Protein AF-A0A7W5BF12-F1 (afdb_monomer)

Sequence (207 aa):
MYAVAVTPDSGSTALSESFLDWWFTPWLLAGIDTPAPAEADSAALAVRLAYRPWCETAGVRAALPAAFDGAWQQLAVGDSTLLRRAALLYGGLLAAREGKHEALVALPLAVRRWCLATAAIQPLTAQRPLTGACETDALNELALLLEQGFPGMWGRLRLLLPAGMAPHADAAPADVAPAGAAAARRRLRCWNLCLQGARQLSFQGDR

Secondary structure (DSSP, 8-state):
-------------PPPHHHHHHHH-HHHHTT-S-SS-S-HHHHHHHHHHHHHHHHHHHT---SPPSS--GGGGGG----HHHHHHHHHHHHHHHHHHTT-HHHHHTS-HHHHHHHHHHHTT-----SS---S-HHHHHHHHHHHHHHHHSTTHHHHHGGGSPTTTS--GGGS-TTSPPPPHHHHHHHHHHHHHHHHHHHHSPPTT--

Radius of gyration: 18.74 Å; Cα contacts (8 Å, |Δi|>4): 221; chains: 1; bounding box: 46×42×58 Å

Organism: NCBI:txid1715466

Nearest PDB structures (foldseek):
  3ag0-assembly1_A  TM=1.710E-01  e=9.600E+00  Homo sapiens

pLDDT: mean 83.93, std 16.06, range [32.53, 97.75]

Foldseek 3Di:
DDDDPPDPPPQDQDADPVLVCLLLPLVVLLVHPAPADDDDVCGVVRSVVVRVVVCVVLVFDSDWDPDATNLLSLVSDSALLLLLQLQLLQLLLQCLLVVVVVLLVPADPQSSVNSNVVNVVAPDYQLDDDPSPSSLSSLLSVLLLCCLGTNRSLSSSCSNPPPPSHDDSVPPPPPRDRDDPVNSVSVSVSSSVSSVCSVVDDGPPPD

Mean predicted aligned error: 7.83 Å

Structure (mmCIF, N/CA/C/O backbone):
data_AF-A0A7W5BF12-F1
#
_entry.id   AF-A0A7W5BF12-F1
#
loop_
_atom_site.group_PDB
_atom_site.id
_atom_site.type_symbol
_atom_site.label_atom_id
_atom_site.label_alt_id
_atom_site.label_comp_id
_atom_site.label_asym_id
_atom_site.label_entity_id
_atom_site.label_seq_id
_atom_site.pdbx_PDB_ins_code
_atom_site.Cartn_x
_atom_site.Cartn_y
_atom_site.Cartn_z
_atom_site.occupancy
_atom_site.B_iso_or_equiv
_atom_site.auth_seq_id
_atom_site.auth_comp_id
_atom_site.auth_asym_id
_atom_site.auth_atom_id
_atom_site.pdbx_PDB_model_num
ATOM 1 N N . MET A 1 1 ? 27.536 13.581 32.732 1.00 37.47 1 MET A N 1
ATOM 2 C CA . MET A 1 1 ? 26.476 13.975 31.779 1.00 37.47 1 MET A CA 1
ATOM 3 C C . MET A 1 1 ? 27.095 14.006 30.394 1.00 37.47 1 MET A C 1
ATOM 5 O O . MET A 1 1 ? 27.806 14.952 30.096 1.00 37.47 1 MET A O 1
ATOM 9 N N . TYR A 1 2 ? 26.912 12.955 29.594 1.00 32.56 2 TYR A N 1
ATOM 10 C CA . TYR A 1 2 ? 27.351 12.953 28.197 1.00 32.56 2 TYR A CA 1
ATOM 11 C C . TYR A 1 2 ? 26.157 13.321 27.320 1.00 32.56 2 TYR A C 1
ATOM 13 O O . TYR A 1 2 ? 25.123 12.656 27.367 1.00 32.56 2 TYR A O 1
ATOM 21 N N . ALA A 1 3 ? 26.290 14.421 26.582 1.00 32.53 3 ALA A N 1
ATOM 22 C CA . ALA A 1 3 ? 25.315 14.853 25.598 1.00 32.53 3 ALA A CA 1
ATOM 23 C C . ALA A 1 3 ? 25.302 13.842 24.444 1.00 32.53 3 ALA A C 1
ATOM 25 O O . ALA A 1 3 ? 26.298 13.674 23.742 1.00 32.53 3 ALA A O 1
ATOM 26 N N . VAL A 1 4 ? 24.176 13.152 24.273 1.00 34.28 4 VAL A N 1
ATOM 27 C CA . VAL A 1 4 ? 23.906 12.343 23.084 1.00 34.28 4 VAL A CA 1
ATOM 28 C C . VAL A 1 4 ? 23.662 13.320 21.941 1.00 34.28 4 VAL A C 1
ATOM 30 O O . VAL A 1 4 ? 22.640 14.005 21.907 1.00 34.28 4 VAL A O 1
ATOM 33 N N . ALA A 1 5 ? 24.631 13.423 21.034 1.00 34.09 5 ALA A N 1
ATOM 34 C CA . ALA A 1 5 ? 24.461 14.139 19.783 1.00 34.09 5 ALA A CA 1
ATOM 35 C C . ALA A 1 5 ? 23.382 13.419 18.966 1.00 34.09 5 ALA A C 1
ATOM 37 O O . ALA A 1 5 ? 23.590 12.309 18.479 1.00 34.09 5 ALA A O 1
ATOM 38 N N . VAL A 1 6 ? 22.211 14.043 18.853 1.00 39.41 6 VAL A N 1
ATOM 39 C CA . VAL A 1 6 ? 21.188 13.646 17.887 1.00 39.41 6 VAL A CA 1
ATOM 40 C C . VAL A 1 6 ? 21.722 14.052 16.520 1.00 39.41 6 VAL A C 1
ATOM 42 O O . VAL A 1 6 ? 21.672 15.223 16.146 1.00 39.41 6 VAL A O 1
ATOM 45 N N . THR A 1 7 ? 22.302 13.101 15.794 1.00 36.16 7 THR A N 1
ATOM 46 C CA . THR A 1 7 ? 22.600 13.289 14.378 1.00 36.16 7 THR A CA 1
ATOM 47 C C . THR A 1 7 ? 21.279 13.469 13.627 1.00 36.16 7 THR A C 1
ATOM 49 O O . THR A 1 7 ? 20.354 12.676 13.825 1.00 36.16 7 THR A O 1
ATOM 52 N N . PRO A 1 8 ? 21.142 14.506 12.783 1.00 39.69 8 PRO A N 1
ATOM 53 C CA . PRO A 1 8 ? 20.010 14.591 11.878 1.00 39.69 8 PRO A CA 1
ATOM 54 C C . PRO A 1 8 ? 20.056 13.384 10.938 1.00 39.69 8 PRO A C 1
ATOM 56 O O . PRO A 1 8 ? 21.104 13.048 10.390 1.00 39.69 8 PRO A O 1
ATOM 59 N N . ASP A 1 9 ? 18.912 12.721 10.805 1.00 40.75 9 ASP A N 1
ATOM 60 C CA . ASP A 1 9 ? 18.683 11.588 9.916 1.00 40.75 9 ASP A CA 1
ATOM 61 C C . ASP A 1 9 ? 18.889 12.074 8.472 1.00 40.75 9 ASP A C 1
ATOM 63 O O . ASP A 1 9 ? 18.001 12.676 7.862 1.00 40.75 9 ASP A O 1
ATOM 67 N N . SER A 1 10 ? 20.115 11.929 7.962 1.00 44.75 10 SER A N 1
ATOM 68 C CA . SER A 1 10 ? 20.463 12.201 6.571 1.00 44.75 10 SER A CA 1
ATOM 69 C C . SER A 1 10 ? 19.646 11.252 5.708 1.00 44.75 10 SER A C 1
ATOM 71 O O . SER A 1 10 ? 20.009 10.089 5.543 1.00 44.75 10 SER A O 1
ATOM 73 N N . GLY A 1 11 ? 18.512 11.733 5.196 1.00 48.22 11 GLY A N 1
ATOM 74 C CA . GLY A 1 11 ? 17.663 10.977 4.288 1.00 48.22 11 GLY A CA 1
ATOM 75 C C . GLY A 1 11 ? 18.496 10.503 3.104 1.00 48.22 11 GLY A C 1
ATOM 76 O O . GLY A 1 11 ? 18.868 11.302 2.249 1.00 48.22 11 GLY A O 1
ATOM 77 N N . SER A 1 12 ? 18.828 9.213 3.084 1.00 55.06 12 SER A N 1
ATOM 78 C CA . SER A 1 12 ? 19.520 8.612 1.955 1.00 55.06 12 SER A CA 1
ATOM 79 C C . SER A 1 12 ? 18.637 8.765 0.721 1.00 55.06 12 SER A C 1
ATOM 81 O O . SER A 1 12 ? 17.523 8.243 0.665 1.00 55.06 12 SER A O 1
ATOM 83 N N . THR A 1 13 ? 19.130 9.506 -0.264 1.00 67.25 13 THR A N 1
ATOM 84 C CA . THR A 1 13 ? 18.534 9.608 -1.600 1.00 67.25 13 THR A CA 1
ATOM 85 C C . THR A 1 13 ? 18.946 8.438 -2.494 1.00 67.25 13 THR A C 1
ATOM 87 O O . THR A 1 13 ? 18.494 8.351 -3.631 1.00 67.25 13 THR A O 1
ATOM 90 N N . ALA A 1 14 ? 19.796 7.528 -2.009 1.00 85.75 14 ALA A N 1
ATOM 91 C CA . ALA A 1 14 ? 20.235 6.371 -2.773 1.00 85.75 14 ALA A CA 1
ATOM 92 C C . ALA A 1 14 ? 19.193 5.242 -2.709 1.00 85.75 14 ALA A C 1
ATOM 94 O O . ALA A 1 14 ? 18.752 4.830 -1.630 1.00 85.75 14 ALA A O 1
ATOM 95 N N . LEU A 1 15 ? 18.820 4.729 -3.881 1.00 90.88 15 LEU A N 1
ATOM 96 C CA . LEU A 1 15 ? 18.014 3.518 -4.022 1.00 90.88 15 LEU A CA 1
ATOM 97 C C . LEU A 1 15 ? 18.921 2.294 -3.911 1.00 90.88 15 LEU A C 1
ATOM 99 O O . LEU A 1 15 ? 20.029 2.295 -4.444 1.00 90.88 15 LEU A O 1
ATOM 103 N N . SER A 1 16 ? 18.447 1.254 -3.230 1.00 93.88 16 SER A N 1
ATOM 104 C CA . SER A 1 16 ? 19.131 -0.041 -3.212 1.00 93.88 16 SER A CA 1
ATOM 105 C C . SER A 1 16 ? 19.053 -0.741 -4.570 1.00 93.88 16 SER A C 1
ATOM 107 O O . SER A 1 16 ? 18.114 -0.528 -5.339 1.00 93.88 16 SER A O 1
ATOM 109 N N . GLU A 1 17 ? 20.016 -1.622 -4.845 1.00 93.25 17 GLU A N 1
ATOM 110 C CA . GLU A 1 17 ? 20.017 -2.458 -6.053 1.00 93.25 17 GLU A CA 1
ATOM 111 C C . GLU A 1 17 ? 18.751 -3.317 -6.145 1.00 93.25 17 GLU A C 1
ATOM 113 O O . GLU A 1 17 ? 18.091 -3.324 -7.178 1.00 93.25 17 GLU A O 1
ATOM 118 N N . SER A 1 18 ? 18.319 -3.923 -5.033 1.00 93.38 18 SER A N 1
ATOM 119 C CA . SER A 1 18 ? 17.091 -4.725 -4.991 1.00 93.38 18 SER A CA 1
ATOM 120 C C . SER A 1 18 ? 15.830 -3.919 -5.317 1.00 93.38 18 SER A C 1
ATOM 122 O O . SER A 1 18 ? 14.902 -4.445 -5.932 1.00 93.38 18 SER A O 1
ATOM 124 N N . PHE A 1 19 ? 15.781 -2.635 -4.944 1.00 94.81 19 PHE A N 1
ATOM 125 C CA . PHE A 1 19 ? 14.692 -1.754 -5.358 1.00 94.81 19 PHE A CA 1
ATOM 126 C C . PHE A 1 19 ? 14.747 -1.439 -6.855 1.00 94.81 19 PHE A C 1
ATOM 128 O O . PHE A 1 19 ? 13.702 -1.385 -7.501 1.00 94.81 19 PHE A O 1
ATOM 135 N N . LEU A 1 20 ? 15.939 -1.209 -7.411 1.00 93.12 20 LEU A N 1
ATOM 136 C CA . LEU A 1 20 ? 16.096 -0.957 -8.844 1.00 93.12 20 LEU A CA 1
ATOM 137 C C . LEU A 1 20 ? 15.683 -2.181 -9.661 1.00 93.12 20 LEU A C 1
ATOM 139 O O . LEU A 1 20 ? 14.938 -2.023 -10.627 1.00 93.12 20 LEU A O 1
ATOM 143 N N . ASP A 1 21 ? 16.073 -3.380 -9.232 1.00 91.56 21 ASP A N 1
ATOM 144 C CA . ASP A 1 21 ? 15.619 -4.629 -9.841 1.00 91.56 21 ASP A CA 1
ATOM 145 C C . ASP A 1 21 ? 14.092 -4.712 -9.793 1.00 91.56 21 ASP A C 1
ATOM 147 O O . ASP A 1 21 ? 13.449 -4.787 -10.837 1.00 91.56 21 ASP A O 1
ATOM 151 N N . TRP A 1 22 ? 13.490 -4.541 -8.610 1.00 93.69 22 TRP A N 1
ATOM 152 C CA . TRP A 1 22 ? 12.032 -4.503 -8.452 1.00 93.69 22 TRP A CA 1
ATOM 153 C C . TRP A 1 22 ? 11.352 -3.472 -9.372 1.00 93.69 22 TRP A C 1
ATOM 155 O O . TRP A 1 22 ? 10.300 -3.742 -9.956 1.00 93.69 22 TRP A O 1
ATOM 165 N N . TRP A 1 23 ? 11.948 -2.286 -9.535 1.00 94.06 23 TRP A N 1
ATOM 166 C CA . TRP A 1 23 ? 11.406 -1.222 -10.378 1.00 94.06 23 TRP A CA 1
ATOM 167 C C . TRP A 1 23 ? 11.466 -1.564 -11.870 1.00 94.06 23 TRP A C 1
ATOM 169 O O . TRP A 1 23 ? 10.518 -1.264 -12.608 1.00 94.06 23 TRP A O 1
ATOM 179 N N . PHE A 1 24 ? 12.575 -2.156 -12.314 1.00 91.25 24 PHE A N 1
ATOM 180 C CA . PHE A 1 24 ? 12.855 -2.442 -13.720 1.00 91.25 24 PHE A CA 1
ATOM 181 C C . PHE A 1 24 ? 12.452 -3.853 -14.163 1.00 91.25 24 PHE A C 1
ATOM 183 O O . PHE A 1 24 ? 12.518 -4.124 -15.359 1.00 91.25 24 PHE A O 1
ATOM 190 N N . THR A 1 25 ? 11.939 -4.703 -13.266 1.00 89.12 25 THR A N 1
ATOM 191 C CA . THR A 1 25 ? 11.339 -6.010 -13.602 1.00 89.12 25 THR A CA 1
ATOM 192 C C . THR A 1 25 ? 9.851 -6.127 -13.219 1.00 89.12 25 THR A C 1
ATOM 194 O O . THR A 1 25 ? 9.449 -7.097 -12.568 1.00 89.12 25 THR A O 1
ATOM 197 N N . PRO A 1 26 ? 8.979 -5.174 -13.607 1.00 89.06 26 PRO A N 1
ATOM 198 C CA . PRO A 1 26 ? 7.576 -5.171 -13.185 1.00 89.06 26 PRO A CA 1
ATOM 199 C C . PRO A 1 26 ? 6.749 -6.340 -13.748 1.00 89.06 26 PRO A C 1
ATOM 201 O O . PRO A 1 26 ? 5.719 -6.682 -13.175 1.00 89.06 26 PRO A O 1
ATOM 204 N N . TRP A 1 27 ? 7.191 -6.993 -14.827 1.00 87.31 27 TRP A N 1
ATOM 205 C CA . TRP A 1 27 ? 6.550 -8.204 -15.361 1.00 87.31 27 TRP A CA 1
ATOM 206 C C . TRP A 1 27 ? 6.582 -9.379 -14.380 1.00 87.31 27 TRP A C 1
ATOM 208 O O . TRP A 1 27 ? 5.607 -10.122 -14.324 1.00 87.31 27 TRP A O 1
ATOM 218 N N . LEU A 1 28 ? 7.622 -9.498 -13.545 1.00 87.12 28 LEU A N 1
ATOM 219 C CA . LEU A 1 28 ? 7.674 -10.532 -12.506 1.00 87.12 28 LEU A CA 1
ATOM 220 C C . LEU A 1 28 ? 6.549 -10.340 -11.482 1.00 87.12 28 LEU A C 1
ATOM 222 O O . LEU A 1 28 ? 5.945 -11.308 -11.032 1.00 87.12 28 LEU A O 1
ATOM 226 N N . LEU A 1 29 ? 6.205 -9.085 -11.170 1.00 86.25 29 LEU A N 1
ATOM 227 C CA . LEU A 1 29 ? 5.074 -8.756 -10.293 1.00 86.25 29 LEU A CA 1
ATOM 228 C C . LEU A 1 29 ? 3.728 -9.091 -10.942 1.00 86.25 29 LEU A C 1
ATOM 230 O O . LEU A 1 29 ? 2.776 -9.414 -10.242 1.00 86.25 29 LEU A O 1
ATOM 234 N N . ALA A 1 30 ? 3.654 -9.027 -12.271 1.00 82.81 30 ALA A N 1
ATOM 235 C CA . ALA A 1 30 ? 2.488 -9.448 -13.041 1.00 82.81 30 ALA A CA 1
ATOM 236 C C . ALA A 1 30 ? 2.422 -10.976 -13.251 1.00 82.81 30 ALA A C 1
ATOM 238 O O . ALA A 1 30 ? 1.520 -11.446 -13.942 1.00 82.81 30 ALA A O 1
ATOM 239 N N . GLY A 1 31 ? 3.369 -11.749 -12.699 1.00 82.88 31 GLY A N 1
ATOM 240 C CA . GLY A 1 31 ? 3.449 -13.200 -12.889 1.00 82.88 31 GLY A CA 1
ATOM 241 C C . GLY A 1 31 ? 3.873 -13.618 -14.300 1.00 82.88 31 GLY A C 1
ATOM 242 O O . GLY A 1 31 ? 3.521 -14.707 -14.745 1.00 82.88 31 GLY A O 1
ATOM 243 N N . ILE A 1 32 ? 4.584 -12.748 -15.023 1.00 79.31 32 ILE A N 1
ATOM 244 C CA . ILE A 1 32 ? 5.099 -13.005 -16.372 1.00 79.31 32 ILE A CA 1
ATOM 245 C C . ILE A 1 32 ? 6.608 -13.239 -16.268 1.00 79.31 32 ILE A C 1
ATOM 247 O O . ILE A 1 32 ? 7.345 -12.331 -15.879 1.00 79.31 32 ILE A O 1
ATOM 251 N N . ASP A 1 33 ? 7.067 -14.431 -16.654 1.00 68.88 33 ASP A N 1
ATOM 252 C CA . ASP A 1 33 ? 8.458 -14.865 -16.459 1.00 68.88 33 ASP A CA 1
ATOM 253 C C . ASP A 1 33 ? 9.479 -13.951 -17.153 1.00 68.88 33 ASP A C 1
ATOM 255 O O . ASP A 1 33 ? 10.466 -13.538 -16.542 1.00 68.88 33 ASP A O 1
ATOM 259 N N . THR A 1 34 ? 9.272 -13.581 -18.421 1.00 66.38 34 THR A N 1
ATOM 260 C CA . THR A 1 34 ? 10.063 -12.533 -19.097 1.00 66.38 34 THR A CA 1
ATOM 261 C C . THR A 1 34 ? 9.425 -12.146 -20.434 1.00 66.38 34 THR A C 1
ATOM 263 O O . THR A 1 34 ? 8.996 -13.028 -21.173 1.00 66.38 34 THR A O 1
ATOM 266 N N . PRO A 1 35 ? 9.396 -10.856 -20.817 1.00 64.56 35 PRO A N 1
ATOM 267 C CA . PRO A 1 35 ? 8.911 -10.453 -22.140 1.00 64.56 35 PRO A CA 1
ATOM 268 C C . PRO A 1 35 ? 9.937 -10.622 -23.289 1.00 64.56 35 PRO A C 1
ATOM 270 O O . PRO A 1 35 ? 9.641 -10.204 -24.405 1.00 64.56 35 PRO A O 1
ATOM 273 N N . ALA A 1 36 ? 11.136 -11.184 -23.056 1.00 61.22 36 ALA A N 1
ATOM 274 C CA . ALA A 1 36 ? 12.259 -11.189 -24.013 1.00 61.22 36 ALA A CA 1
ATOM 275 C C . ALA A 1 36 ? 12.642 -12.603 -24.535 1.00 61.22 36 ALA A C 1
ATOM 277 O O . ALA A 1 36 ? 12.413 -13.584 -23.829 1.00 61.22 36 ALA A O 1
ATOM 278 N N . PRO A 1 37 ? 13.225 -12.726 -25.752 1.00 55.09 37 PRO A N 1
ATOM 279 C CA . PRO A 1 37 ? 13.554 -14.011 -26.384 1.00 55.09 37 PRO A CA 1
ATOM 280 C C . PRO A 1 37 ? 14.772 -14.720 -25.758 1.00 55.09 37 PRO A C 1
ATOM 282 O O . PRO A 1 37 ? 15.603 -14.106 -25.095 1.00 55.09 37 PRO A O 1
ATOM 285 N N . ALA A 1 38 ? 14.875 -16.030 -26.010 1.00 55.00 38 ALA A N 1
ATOM 286 C CA . ALA A 1 38 ? 15.678 -17.023 -25.283 1.00 55.00 38 ALA A CA 1
ATOM 287 C C . ALA A 1 38 ? 17.227 -16.956 -25.399 1.00 55.00 38 ALA A C 1
ATOM 289 O O . ALA A 1 38 ? 17.894 -17.855 -24.889 1.00 55.00 38 ALA A O 1
ATOM 290 N N . GLU A 1 39 ? 17.835 -15.944 -26.030 1.00 54.69 39 GLU A N 1
ATOM 291 C CA . GLU A 1 39 ? 19.298 -15.900 -26.247 1.00 54.69 39 GLU A CA 1
ATOM 292 C C . GLU A 1 39 ? 20.027 -14.933 -25.295 1.00 54.69 39 GLU A C 1
ATOM 294 O O . GLU A 1 39 ? 19.836 -13.719 -25.358 1.00 54.69 39 GLU A O 1
ATOM 299 N N . ALA A 1 40 ? 20.911 -15.471 -24.446 1.00 54.19 40 ALA A N 1
ATOM 300 C CA . ALA A 1 40 ? 21.484 -14.821 -23.258 1.00 54.19 40 ALA A CA 1
ATOM 301 C C . ALA A 1 40 ? 22.225 -13.483 -23.491 1.00 54.19 40 ALA A C 1
ATOM 303 O O . ALA A 1 40 ? 22.038 -12.554 -22.704 1.00 54.19 40 ALA A O 1
ATOM 304 N N . ASP A 1 41 ? 22.999 -13.334 -24.571 1.00 55.19 41 ASP A N 1
ATOM 305 C CA . ASP A 1 41 ? 23.740 -12.085 -24.850 1.00 55.19 41 ASP A CA 1
ATOM 306 C C . ASP A 1 41 ? 22.845 -10.987 -25.453 1.00 55.19 41 ASP A C 1
ATOM 308 O O . ASP A 1 41 ? 23.085 -9.791 -25.278 1.00 55.19 41 ASP A O 1
ATOM 312 N N . SER A 1 42 ? 21.755 -11.389 -26.111 1.00 60.62 42 SER A N 1
ATOM 313 C CA . SER A 1 42 ? 20.719 -10.486 -26.623 1.00 60.62 42 SER A CA 1
ATOM 314 C C . SER A 1 42 ? 19.643 -10.175 -25.574 1.00 60.62 42 SER A C 1
ATOM 316 O O . SER A 1 42 ? 18.978 -9.142 -25.658 1.00 60.62 42 SER A O 1
ATOM 318 N N . ALA A 1 43 ? 19.508 -11.023 -24.548 1.00 66.44 43 ALA A N 1
ATOM 319 C CA . ALA A 1 43 ? 18.430 -10.982 -23.569 1.00 66.44 43 ALA A CA 1
ATOM 320 C C . ALA A 1 43 ? 18.442 -9.701 -22.727 1.00 66.44 43 ALA A C 1
ATOM 322 O O . ALA A 1 43 ? 17.402 -9.069 -22.572 1.00 66.44 43 ALA A O 1
ATOM 323 N N . ALA A 1 44 ? 19.600 -9.249 -22.230 1.00 70.12 44 ALA A N 1
ATOM 324 C CA . ALA A 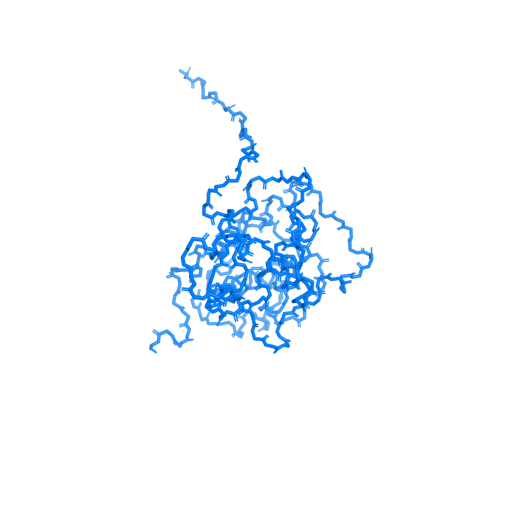1 44 ? 19.664 -8.037 -21.402 1.00 70.12 44 ALA A CA 1
ATOM 325 C C . ALA A 1 44 ? 19.300 -6.764 -22.189 1.00 70.12 44 ALA A C 1
ATOM 327 O O . ALA A 1 44 ? 18.588 -5.887 -21.690 1.00 70.12 44 ALA A O 1
ATOM 328 N N . LEU A 1 45 ? 19.761 -6.662 -23.440 1.00 71.06 45 LEU A N 1
ATOM 329 C CA . LEU A 1 45 ? 19.399 -5.562 -24.333 1.00 71.06 45 LEU A CA 1
ATOM 330 C C . LEU A 1 45 ? 17.921 -5.654 -24.739 1.00 71.06 45 LEU A C 1
ATOM 332 O O . LEU A 1 45 ? 17.217 -4.646 -24.706 1.00 71.06 45 LEU A O 1
ATOM 336 N N . ALA A 1 46 ? 17.434 -6.854 -25.058 1.00 69.44 46 ALA A N 1
ATOM 337 C CA . ALA A 1 46 ? 16.041 -7.100 -25.414 1.00 69.44 46 ALA A CA 1
ATOM 338 C C . ALA A 1 46 ? 15.085 -6.751 -24.264 1.00 69.44 46 ALA A C 1
ATOM 340 O O . ALA A 1 46 ? 14.087 -6.076 -24.494 1.00 69.44 46 ALA A O 1
ATOM 341 N N . VAL A 1 47 ? 15.423 -7.107 -23.020 1.00 73.81 47 VAL A N 1
ATOM 342 C CA . VAL A 1 47 ? 14.674 -6.714 -21.815 1.00 73.81 47 VAL A CA 1
ATOM 343 C C . VAL A 1 47 ? 14.613 -5.190 -21.685 1.00 73.81 47 VAL A C 1
ATOM 345 O O . VAL A 1 47 ? 13.539 -4.629 -21.465 1.00 73.81 47 VAL A O 1
ATOM 348 N N . ARG A 1 48 ? 15.738 -4.490 -21.886 1.00 76.56 48 ARG A N 1
ATOM 349 C CA . ARG A 1 48 ? 15.776 -3.016 -21.847 1.00 76.56 48 ARG A CA 1
ATOM 350 C C . ARG A 1 48 ? 14.922 -2.375 -22.943 1.00 76.56 48 ARG A C 1
ATOM 352 O O . ARG A 1 48 ? 14.263 -1.370 -22.679 1.00 76.56 48 ARG A O 1
ATOM 359 N N . LEU A 1 49 ? 14.923 -2.940 -24.151 1.00 81.44 49 LEU A N 1
ATOM 360 C CA . LEU A 1 49 ? 14.119 -2.454 -25.277 1.00 81.44 49 LEU A CA 1
ATOM 361 C C . LEU A 1 49 ? 12.623 -2.744 -25.085 1.00 81.44 49 LEU A C 1
ATOM 363 O O . LEU A 1 49 ? 11.796 -1.897 -25.415 1.00 81.44 49 LEU A O 1
ATOM 367 N N . ALA A 1 50 ? 12.277 -3.893 -24.501 1.00 82.94 50 ALA A N 1
ATOM 368 C CA . ALA A 1 50 ? 10.900 -4.296 -24.223 1.00 82.94 50 ALA A CA 1
ATOM 369 C C . ALA A 1 50 ? 10.283 -3.558 -23.022 1.00 82.94 50 ALA A C 1
ATOM 371 O O . ALA A 1 50 ? 9.062 -3.438 -22.940 1.00 82.94 50 ALA A O 1
ATOM 372 N N . TYR A 1 51 ? 11.105 -3.025 -22.110 1.00 87.44 51 TYR A N 1
ATOM 373 C CA . TYR A 1 51 ? 10.644 -2.399 -20.869 1.00 87.44 51 TYR A CA 1
ATOM 374 C C . TYR A 1 51 ? 9.658 -1.244 -21.091 1.00 87.44 51 TYR A C 1
ATOM 376 O O . TYR A 1 51 ? 8.578 -1.236 -20.504 1.00 87.44 51 TYR A O 1
ATOM 384 N N . ARG A 1 52 ? 9.995 -0.268 -21.947 1.00 89.94 52 ARG A N 1
ATOM 385 C CA . ARG A 1 52 ? 9.117 0.894 -22.188 1.00 89.94 52 ARG A CA 1
ATOM 386 C C . ARG A 1 52 ? 7.791 0.496 -22.858 1.00 89.94 52 ARG A C 1
ATOM 388 O O . ARG A 1 52 ? 6.761 0.867 -22.296 1.00 89.94 52 ARG A O 1
ATOM 395 N N . PRO A 1 53 ? 7.784 -0.276 -23.966 1.00 89.44 53 PRO A N 1
ATOM 396 C CA . PRO A 1 53 ? 6.543 -0.760 -24.575 1.00 89.44 53 PRO A CA 1
ATOM 397 C C . PRO A 1 53 ? 5.679 -1.595 -23.625 1.00 89.44 53 PRO A C 1
ATOM 399 O O . PRO A 1 53 ? 4.455 -1.448 -23.598 1.00 89.44 53 PRO A O 1
ATOM 402 N N . TRP A 1 54 ? 6.302 -2.454 -22.810 1.00 90.38 54 TRP A N 1
ATOM 403 C CA . TRP A 1 54 ? 5.576 -3.247 -21.821 1.00 90.38 54 TRP A CA 1
ATOM 404 C C . TRP A 1 54 ? 4.924 -2.350 -20.767 1.00 90.38 54 TRP A C 1
ATOM 406 O O . TRP A 1 54 ? 3.736 -2.493 -20.488 1.00 90.38 54 TRP A O 1
ATOM 416 N N . CYS A 1 55 ? 5.672 -1.386 -20.220 1.00 91.62 55 CYS A N 1
ATOM 417 C CA . CYS A 1 55 ? 5.149 -0.421 -19.256 1.00 91.62 55 CYS A CA 1
ATOM 418 C C . CYS A 1 55 ? 3.974 0.380 -19.827 1.00 91.62 55 CYS A C 1
ATOM 420 O O . CYS A 1 55 ? 2.977 0.555 -19.135 1.00 91.62 55 CYS A O 1
ATOM 422 N N . GLU A 1 56 ? 4.063 0.829 -21.077 1.00 91.31 56 GLU A N 1
ATOM 423 C CA . GLU A 1 56 ? 2.974 1.531 -21.760 1.00 91.31 56 GLU A CA 1
ATOM 424 C C . GLU A 1 56 ? 1.719 0.655 -21.873 1.00 91.31 56 GLU A C 1
ATOM 426 O O . GLU A 1 56 ? 0.643 1.065 -21.440 1.00 91.31 56 GLU A O 1
ATOM 431 N N . THR A 1 57 ? 1.877 -0.590 -22.333 1.00 89.94 57 THR A N 1
ATOM 432 C CA . THR A 1 57 ? 0.777 -1.566 -22.451 1.00 89.94 57 THR A CA 1
ATOM 433 C C . THR A 1 57 ? 0.141 -1.879 -21.094 1.00 89.94 57 THR A C 1
ATOM 435 O O . THR A 1 57 ? -1.079 -1.971 -20.973 1.00 89.94 57 THR A O 1
ATOM 438 N N . ALA A 1 58 ? 0.959 -2.015 -20.050 1.00 87.94 58 ALA A N 1
ATOM 439 C CA . ALA A 1 58 ? 0.504 -2.292 -18.694 1.00 87.94 58 ALA A CA 1
ATOM 440 C C . ALA A 1 58 ? -0.045 -1.044 -17.972 1.00 87.94 58 ALA A C 1
ATOM 442 O O . ALA A 1 58 ? -0.552 -1.160 -16.855 1.00 87.94 58 ALA A O 1
ATOM 443 N N . GLY A 1 59 ? 0.062 0.156 -18.555 1.00 89.44 59 GLY A N 1
ATOM 444 C CA . GLY A 1 59 ? -0.297 1.418 -17.901 1.00 89.44 59 GLY A CA 1
ATOM 445 C C . GLY A 1 59 ? 0.567 1.715 -16.667 1.00 89.44 59 GLY A C 1
ATOM 446 O O . GLY A 1 59 ? 0.065 2.150 -15.631 1.00 89.44 59 GLY A O 1
ATOM 447 N N . VAL A 1 60 ? 1.858 1.398 -16.721 1.00 90.81 60 VAL A N 1
ATOM 448 C CA . VAL A 1 60 ? 2.828 1.611 -15.640 1.00 90.81 60 VAL A CA 1
ATOM 449 C C . VAL A 1 60 ? 3.844 2.660 -16.072 1.00 90.81 60 VAL A C 1
ATOM 451 O O . VAL A 1 60 ? 4.319 2.676 -17.203 1.00 90.81 60 VAL A O 1
ATOM 454 N N . ARG A 1 61 ? 4.235 3.545 -15.153 1.00 92.56 61 ARG A N 1
ATOM 455 C CA . ARG A 1 61 ? 5.262 4.549 -15.438 1.00 92.56 61 ARG A CA 1
ATOM 456 C C . ARG A 1 61 ? 6.642 3.896 -15.564 1.00 92.56 61 ARG A C 1
ATOM 458 O O . ARG A 1 61 ? 7.156 3.327 -14.599 1.00 92.56 61 ARG A O 1
ATOM 465 N N . ALA A 1 62 ? 7.258 4.034 -16.736 1.00 91.19 62 ALA A N 1
ATOM 466 C CA . ALA A 1 62 ? 8.591 3.498 -17.012 1.00 91.19 62 ALA A CA 1
ATOM 467 C C . ALA A 1 62 ? 9.718 4.291 -16.316 1.00 91.19 62 ALA A C 1
ATOM 469 O O . ALA A 1 62 ? 10.679 3.708 -15.812 1.00 91.19 62 ALA A O 1
ATOM 470 N N . ALA A 1 63 ? 9.622 5.622 -16.294 1.00 91.62 63 ALA A N 1
ATOM 471 C CA . ALA A 1 63 ? 10.663 6.489 -15.743 1.00 91.62 63 ALA A CA 1
ATOM 472 C C . ALA A 1 63 ? 10.592 6.572 -14.212 1.00 91.62 63 ALA A C 1
ATOM 474 O O . ALA A 1 63 ? 9.504 6.733 -13.658 1.00 91.62 63 ALA A O 1
ATOM 475 N N . LEU A 1 64 ? 11.753 6.523 -13.552 1.00 91.38 64 LEU A N 1
ATOM 476 C CA . LEU A 1 64 ? 11.871 6.893 -12.141 1.00 91.38 64 LEU A CA 1
ATOM 477 C C . LEU A 1 64 ? 11.501 8.377 -11.952 1.00 91.38 64 LEU A C 1
ATOM 479 O O . LEU A 1 64 ? 11.798 9.191 -12.834 1.00 91.38 64 LEU A O 1
ATOM 483 N N . PRO A 1 65 ? 10.875 8.754 -10.823 1.00 90.62 65 PRO A N 1
ATOM 484 C CA . PRO A 1 65 ? 10.670 10.156 -10.480 1.00 90.62 65 PRO A CA 1
ATOM 485 C C . PRO A 1 65 ? 11.995 10.924 -10.443 1.00 90.62 65 PRO A C 1
ATOM 487 O O . PRO A 1 65 ? 12.998 10.417 -9.947 1.00 90.62 65 PRO A O 1
ATOM 490 N N . ALA A 1 66 ? 11.990 12.168 -10.930 1.00 87.19 66 ALA A N 1
ATOM 491 C CA . ALA A 1 66 ? 13.182 13.022 -10.926 1.00 87.19 66 ALA A CA 1
ATOM 492 C C . ALA A 1 66 ? 13.640 13.403 -9.506 1.00 87.19 66 ALA A C 1
ATOM 494 O O . ALA A 1 66 ? 14.820 13.659 -9.283 1.00 87.19 66 ALA A O 1
ATOM 495 N N . ALA A 1 67 ? 12.707 13.431 -8.554 1.00 85.88 67 ALA A N 1
ATOM 496 C CA . ALA A 1 67 ? 12.967 13.650 -7.141 1.00 85.88 67 ALA A CA 1
ATOM 497 C C . ALA A 1 67 ? 12.197 12.614 -6.324 1.00 85.88 67 ALA A C 1
ATOM 499 O O . ALA A 1 67 ? 11.024 12.349 -6.599 1.00 85.88 67 ALA A O 1
ATOM 500 N N . PHE A 1 68 ? 12.859 12.036 -5.326 1.00 84.50 68 PHE A N 1
ATOM 501 C CA . PHE A 1 68 ? 12.262 11.061 -4.425 1.00 84.50 68 PHE A CA 1
ATOM 502 C C . PHE A 1 68 ? 13.007 11.005 -3.088 1.00 84.50 68 PHE A C 1
ATOM 504 O O . PHE A 1 68 ? 14.138 11.470 -2.956 1.00 84.50 68 PHE A O 1
ATOM 511 N N . ASP A 1 69 ? 12.355 10.393 -2.103 1.00 88.38 69 ASP A N 1
ATOM 512 C CA . ASP A 1 69 ? 12.951 10.006 -0.826 1.00 88.38 69 ASP A CA 1
ATOM 513 C C . ASP A 1 69 ? 13.234 8.498 -0.832 1.00 88.38 69 ASP A C 1
ATOM 515 O O . ASP A 1 69 ? 12.341 7.697 -1.119 1.00 88.38 69 ASP A O 1
ATOM 519 N N . GLY A 1 70 ? 14.459 8.081 -0.504 1.00 88.69 70 GLY A N 1
ATOM 520 C CA . GLY A 1 70 ? 14.815 6.663 -0.464 1.00 88.69 70 GLY A CA 1
ATOM 521 C C . GLY A 1 70 ? 13.987 5.853 0.540 1.00 88.69 70 GLY A C 1
ATOM 522 O O . GLY A 1 70 ? 13.884 4.639 0.393 1.00 88.69 70 GLY A O 1
ATOM 523 N N . ALA A 1 71 ? 13.333 6.485 1.522 1.00 91.31 71 ALA A N 1
ATOM 524 C CA . ALA A 1 71 ? 12.462 5.800 2.476 1.00 91.31 71 ALA A CA 1
ATOM 525 C C . ALA A 1 71 ? 11.263 5.092 1.815 1.00 91.31 71 ALA A C 1
ATOM 527 O O . ALA A 1 71 ? 10.735 4.139 2.385 1.00 91.31 71 ALA A O 1
ATOM 528 N N . TRP A 1 72 ? 10.835 5.516 0.621 1.00 92.38 72 TRP A N 1
ATOM 529 C CA . TRP A 1 72 ? 9.721 4.890 -0.101 1.00 92.38 72 TRP A CA 1
ATOM 530 C C . TRP A 1 72 ? 10.017 3.457 -0.539 1.00 92.38 72 TRP A C 1
ATOM 532 O O . TRP A 1 72 ? 9.093 2.645 -0.607 1.00 92.38 72 TRP A O 1
ATOM 542 N N . GLN A 1 73 ? 11.293 3.110 -0.747 1.00 94.25 73 GLN A N 1
ATOM 543 C CA . GLN A 1 73 ? 11.690 1.782 -1.220 1.00 94.25 73 GLN A CA 1
ATOM 544 C C . GLN A 1 73 ? 11.245 0.646 -0.286 1.00 94.25 73 GLN A C 1
ATOM 546 O O . GLN A 1 73 ? 11.059 -0.478 -0.730 1.00 94.25 73 GLN A O 1
ATOM 551 N N . GLN A 1 74 ? 10.987 0.932 0.996 1.00 93.19 74 GLN A N 1
ATOM 552 C CA . GLN A 1 74 ? 10.488 -0.062 1.953 1.00 93.19 74 GLN A CA 1
ATOM 553 C C . GLN A 1 74 ? 9.078 -0.593 1.627 1.00 93.19 74 GLN A C 1
ATOM 555 O O . GLN A 1 74 ? 8.666 -1.605 2.189 1.00 93.19 74 GLN A O 1
ATOM 560 N N . LEU A 1 75 ? 8.324 0.100 0.763 1.00 95.06 75 LEU A N 1
ATOM 561 C CA . LEU A 1 75 ? 7.003 -0.333 0.295 1.00 95.06 75 LEU A CA 1
ATOM 562 C C . LEU A 1 75 ? 7.073 -1.170 -0.991 1.00 95.06 75 LEU A C 1
ATOM 564 O O . LEU A 1 75 ? 6.036 -1.641 -1.456 1.00 95.06 75 LEU A O 1
ATOM 568 N N . ALA A 1 76 ? 8.265 -1.367 -1.562 1.00 94.94 76 ALA A N 1
ATOM 569 C CA . ALA A 1 76 ? 8.473 -2.271 -2.685 1.00 94.94 76 ALA A CA 1
ATOM 570 C C . ALA A 1 76 ? 8.342 -3.724 -2.211 1.00 94.94 76 ALA A C 1
ATOM 572 O O . ALA A 1 76 ? 9.287 -4.335 -1.714 1.00 94.94 76 ALA A O 1
ATOM 573 N N . VAL A 1 77 ? 7.133 -4.268 -2.328 1.00 94.44 77 VAL A N 1
ATOM 574 C CA . VAL A 1 77 ? 6.833 -5.674 -2.048 1.00 94.44 77 VAL A CA 1
ATOM 575 C C . VAL A 1 77 ? 6.617 -6.440 -3.347 1.00 94.44 77 VAL A C 1
ATOM 577 O O . VAL A 1 77 ? 6.168 -5.869 -4.339 1.00 94.44 77 VAL A O 1
ATOM 580 N N . GLY A 1 78 ? 6.956 -7.730 -3.335 1.00 92.69 78 GLY A N 1
ATOM 581 C CA . GLY A 1 78 ? 6.762 -8.656 -4.458 1.00 92.69 78 GLY A CA 1
ATOM 582 C C . GLY A 1 78 ? 5.721 -9.749 -4.201 1.00 92.69 78 GLY A C 1
ATOM 583 O O . GLY A 1 78 ? 5.560 -10.634 -5.026 1.00 92.69 78 GLY A O 1
ATOM 584 N N . ASP A 1 79 ? 5.036 -9.706 -3.056 1.00 93.56 79 ASP A N 1
ATOM 585 C CA . ASP A 1 79 ? 4.071 -10.721 -2.628 1.00 93.56 79 ASP A CA 1
ATOM 586 C C . ASP A 1 79 ? 2.693 -10.075 -2.426 1.00 93.56 79 ASP A C 1
ATOM 588 O O . ASP A 1 79 ? 2.528 -9.152 -1.617 1.00 93.56 79 ASP A O 1
ATOM 592 N N . SER A 1 80 ? 1.702 -10.572 -3.171 1.00 93.62 80 SER A N 1
ATOM 593 C CA . SER A 1 80 ? 0.316 -10.106 -3.105 1.00 93.62 80 SER A CA 1
ATOM 594 C C . SER A 1 80 ? -0.321 -10.369 -1.745 1.00 93.62 80 SER A C 1
ATOM 596 O O . SER A 1 80 ? -1.022 -9.510 -1.211 1.00 93.62 80 SER A O 1
ATOM 598 N N . THR A 1 81 ? -0.043 -11.519 -1.137 1.00 94.25 81 THR A N 1
ATOM 599 C CA . THR A 1 81 ? -0.587 -11.905 0.164 1.00 94.25 81 THR A CA 1
ATOM 600 C C . THR A 1 81 ? -0.049 -10.982 1.246 1.00 94.25 81 THR A C 1
ATOM 602 O O . THR A 1 81 ? -0.819 -10.480 2.070 1.00 94.25 81 THR A O 1
ATOM 605 N N . LEU A 1 82 ? 1.252 -10.685 1.205 1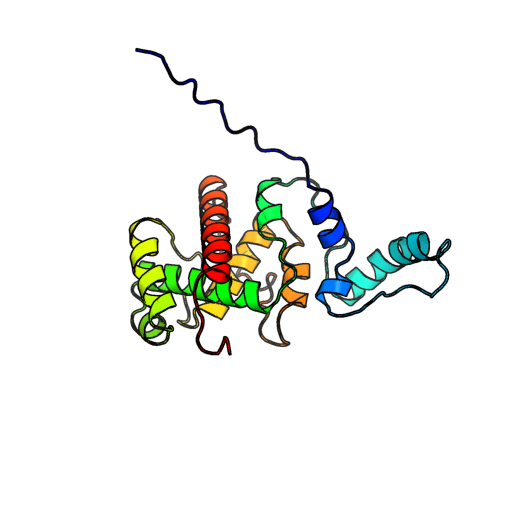.00 95.88 82 LEU A N 1
ATOM 606 C CA . LEU A 1 82 ? 1.875 -9.731 2.117 1.00 95.88 82 LEU A CA 1
ATOM 607 C C . LEU A 1 82 ? 1.268 -8.328 1.977 1.00 95.88 82 LEU A C 1
ATOM 609 O O . LEU A 1 82 ? 0.920 -7.711 2.987 1.00 95.88 82 LEU A O 1
ATOM 613 N N . LEU A 1 83 ? 1.109 -7.834 0.743 1.00 96.56 83 LEU A N 1
ATOM 614 C CA . LEU A 1 83 ? 0.516 -6.520 0.478 1.00 96.56 83 LEU A CA 1
ATOM 615 C C . LEU A 1 83 ? -0.911 -6.425 1.035 1.00 96.56 83 LEU A C 1
ATOM 617 O O . LEU A 1 83 ? -1.239 -5.477 1.748 1.00 96.56 83 LEU A O 1
ATOM 621 N N . ARG A 1 84 ? -1.743 -7.434 0.760 1.00 96.12 84 ARG A N 1
ATOM 622 C CA . ARG A 1 84 ? -3.144 -7.492 1.201 1.00 96.12 84 ARG A CA 1
ATOM 623 C C . ARG A 1 84 ? -3.278 -7.578 2.720 1.00 96.12 84 ARG A C 1
ATOM 625 O O . ARG A 1 84 ? -4.091 -6.875 3.314 1.00 96.12 84 ARG A O 1
ATOM 632 N N . ARG A 1 85 ? -2.434 -8.373 3.384 1.00 96.62 85 ARG A N 1
ATOM 633 C CA . ARG A 1 85 ? -2.380 -8.451 4.857 1.00 96.62 85 ARG A CA 1
ATOM 634 C C . ARG A 1 85 ? -1.975 -7.128 5.491 1.00 96.62 85 ARG A C 1
ATOM 636 O O . ARG A 1 85 ? -2.585 -6.706 6.473 1.00 96.62 85 ARG A O 1
ATOM 643 N N . ALA A 1 86 ? -0.973 -6.461 4.924 1.00 97.62 86 ALA A N 1
ATOM 644 C CA . ALA A 1 86 ? -0.554 -5.145 5.388 1.00 97.62 86 ALA A CA 1
ATOM 645 C C . ALA A 1 86 ? -1.661 -4.102 5.184 1.00 97.62 86 ALA A C 1
ATOM 647 O O . ALA A 1 86 ? -1.901 -3.296 6.082 1.00 97.62 86 ALA A O 1
ATOM 648 N N . ALA A 1 87 ? -2.382 -4.161 4.060 1.00 97.00 87 ALA A N 1
ATOM 649 C CA . ALA A 1 87 ? -3.548 -3.320 3.818 1.00 97.00 87 ALA A CA 1
ATOM 650 C C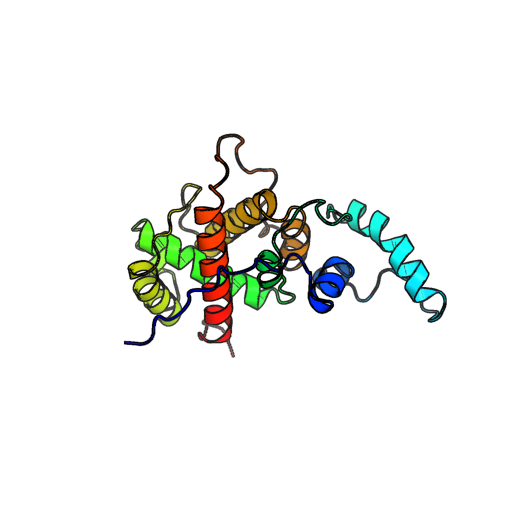 . ALA A 1 87 ? -4.673 -3.590 4.827 1.00 97.00 87 ALA A C 1
ATOM 652 O O . ALA A 1 87 ? -5.208 -2.645 5.402 1.00 97.00 87 ALA A O 1
ATOM 653 N N . LEU A 1 88 ? -4.976 -4.853 5.138 1.00 97.00 88 LEU A N 1
ATOM 654 C CA . LEU A 1 88 ? -5.968 -5.194 6.159 1.00 97.00 88 LEU A CA 1
ATOM 655 C C . LEU A 1 88 ? -5.595 -4.621 7.537 1.00 97.00 88 LEU A C 1
ATOM 657 O O . LEU A 1 88 ? -6.449 -4.051 8.218 1.00 97.00 88 LEU A O 1
ATOM 661 N N . LEU A 1 89 ? -4.320 -4.725 7.931 1.00 97.75 89 LEU A N 1
ATOM 662 C CA . LEU A 1 89 ? -3.813 -4.151 9.182 1.00 97.75 89 LEU A CA 1
ATOM 663 C C . LEU A 1 89 ? -3.919 -2.624 9.191 1.00 97.75 89 LEU A C 1
ATOM 665 O O . LEU A 1 89 ? -4.435 -2.059 10.154 1.00 97.75 89 LEU A O 1
ATOM 669 N N . TYR A 1 90 ? -3.472 -1.959 8.124 1.00 97.62 90 TYR A N 1
ATOM 670 C CA . TYR A 1 90 ? -3.516 -0.501 8.017 1.00 97.62 90 TYR A CA 1
ATOM 671 C C . TYR A 1 90 ? -4.958 0.023 8.027 1.00 97.62 90 TYR A C 1
ATOM 673 O O . TYR A 1 90 ? -5.272 0.966 8.752 1.00 97.62 90 TYR A O 1
ATOM 681 N N . GLY A 1 91 ? -5.863 -0.638 7.304 1.00 96.50 91 GLY A N 1
ATOM 682 C CA . GLY A 1 91 ? -7.292 -0.331 7.312 1.00 96.50 91 GLY A CA 1
ATOM 683 C C . GLY A 1 91 ? -7.920 -0.529 8.686 1.00 96.50 91 GLY A C 1
ATOM 684 O O . GLY A 1 91 ? -8.686 0.316 9.138 1.00 96.50 91 GLY A O 1
ATOM 685 N N . GLY A 1 92 ? -7.526 -1.586 9.401 1.00 96.88 92 GLY A N 1
ATOM 686 C CA . GLY A 1 92 ? -7.926 -1.802 10.790 1.00 96.88 92 GLY A CA 1
ATOM 687 C C . GLY A 1 92 ? -7.412 -0.718 11.745 1.00 96.88 92 GLY A C 1
ATOM 688 O O . GLY A 1 92 ? -8.136 -0.323 12.659 1.00 96.88 92 GLY A O 1
ATOM 689 N N . LEU A 1 93 ? -6.202 -0.181 11.530 1.00 97.12 93 LEU A N 1
ATOM 690 C CA . LEU A 1 93 ? -5.709 0.976 12.291 1.00 97.12 93 LEU A CA 1
ATOM 691 C C . LEU A 1 93 ? -6.578 2.208 12.044 1.00 97.12 93 LEU A C 1
ATOM 693 O O . LEU A 1 93 ? -6.986 2.859 13.003 1.00 97.12 93 LEU A O 1
ATOM 697 N N . LEU A 1 94 ? -6.892 2.513 10.782 1.00 96.00 94 LEU A N 1
ATOM 698 C CA . LEU A 1 94 ? -7.767 3.636 10.439 1.00 96.00 94 LEU A CA 1
ATOM 699 C C . LEU A 1 94 ? -9.169 3.450 11.026 1.00 96.00 94 LEU A C 1
ATOM 701 O O . LEU A 1 94 ? -9.683 4.358 11.671 1.00 96.00 94 LEU A O 1
ATOM 705 N N . ALA A 1 95 ? -9.752 2.257 10.900 1.00 96.06 95 ALA A N 1
ATOM 706 C CA . ALA A 1 95 ? -11.048 1.930 11.484 1.00 96.06 95 ALA A CA 1
ATOM 707 C C . ALA A 1 95 ? -11.066 2.137 13.008 1.00 96.06 95 ALA A C 1
ATOM 709 O O . ALA A 1 95 ? -12.025 2.696 13.539 1.00 96.06 95 ALA A O 1
ATOM 710 N N . ALA A 1 96 ? -9.998 1.748 13.711 1.00 96.00 96 ALA A N 1
ATOM 711 C CA . ALA A 1 96 ? -9.865 1.988 15.147 1.00 96.00 96 ALA A CA 1
ATOM 712 C C . ALA A 1 96 ? -9.752 3.474 15.496 1.00 96.00 96 ALA A C 1
ATOM 714 O O . ALA A 1 96 ? -10.374 3.920 16.458 1.00 96.00 96 ALA A O 1
ATOM 715 N N . ARG A 1 97 ? -8.999 4.251 14.711 1.00 94.81 97 ARG A N 1
ATOM 716 C CA . ARG A 1 97 ? -8.851 5.700 14.913 1.00 94.81 97 ARG A CA 1
ATOM 717 C C . ARG A 1 97 ? -10.146 6.470 14.659 1.00 94.81 97 ARG A C 1
ATOM 719 O O . ARG A 1 97 ? -10.432 7.408 15.393 1.00 94.81 97 ARG A O 1
ATOM 726 N N . GLU A 1 98 ? -10.919 6.052 13.664 1.00 93.75 98 GLU A N 1
ATOM 727 C CA . GLU A 1 98 ? -12.167 6.700 13.236 1.00 93.75 98 GLU A CA 1
ATOM 728 C C . GLU A 1 98 ? -13.421 6.105 13.916 1.00 93.75 98 GLU A C 1
ATOM 730 O O . GLU A 1 98 ? -14.550 6.419 13.540 1.00 93.75 98 GLU A O 1
ATOM 735 N N . GLY A 1 99 ? -13.258 5.204 14.896 1.00 93.19 99 GLY A N 1
ATOM 736 C CA . GLY A 1 99 ? -14.376 4.620 15.649 1.00 93.19 99 GLY A CA 1
ATOM 737 C C . GLY A 1 99 ? -15.312 3.718 14.827 1.00 93.19 99 GLY A C 1
ATOM 738 O O . GLY A 1 99 ? -16.488 3.564 15.167 1.00 93.19 99 GLY A O 1
ATOM 739 N N . LYS A 1 100 ? -14.820 3.099 13.748 1.00 95.25 100 LYS A N 1
ATOM 740 C CA . LYS A 1 100 ? -15.581 2.188 12.872 1.00 95.25 100 LYS A CA 1
ATOM 741 C C . LYS A 1 100 ? -15.659 0.781 13.473 1.00 95.25 100 LYS A C 1
ATOM 743 O O . LYS A 1 100 ? -15.000 -0.154 13.023 1.00 95.25 100 LYS A O 1
ATOM 748 N N . HIS A 1 101 ? -16.480 0.636 14.510 1.00 94.00 101 HIS A N 1
ATOM 749 C CA . HIS A 1 101 ? -16.603 -0.599 15.291 1.00 94.00 101 HIS A CA 1
ATOM 750 C C . HIS A 1 101 ? -17.004 -1.818 14.450 1.00 94.00 101 HIS A C 1
ATOM 752 O O . HIS A 1 101 ? -16.423 -2.885 14.623 1.00 94.00 101 HIS A O 1
ATOM 758 N N . GLU A 1 102 ? -17.939 -1.667 13.512 1.00 95.25 102 GLU A N 1
ATOM 759 C CA . GLU A 1 102 ? -18.390 -2.769 12.648 1.00 95.25 102 GLU A CA 1
ATOM 760 C C . GLU A 1 102 ? -17.247 -3.332 11.793 1.00 95.25 102 GLU A C 1
ATOM 762 O O . GLU A 1 102 ? -17.034 -4.544 11.755 1.00 95.25 102 GLU A O 1
ATOM 767 N N . ALA A 1 103 ? -16.442 -2.445 11.200 1.00 94.88 103 ALA A N 1
ATOM 768 C CA . ALA A 1 103 ? -15.271 -2.823 10.417 1.00 94.88 103 ALA A CA 1
ATOM 769 C C . ALA A 1 103 ? -14.239 -3.579 11.269 1.00 94.88 103 ALA A C 1
ATOM 771 O O . ALA A 1 103 ? -13.659 -4.561 10.814 1.00 94.88 103 ALA A O 1
ATOM 772 N N . LEU A 1 104 ? -14.046 -3.175 12.531 1.00 95.50 104 LEU A N 1
ATOM 773 C CA . LEU A 1 104 ? -13.165 -3.885 13.461 1.00 95.50 104 LEU 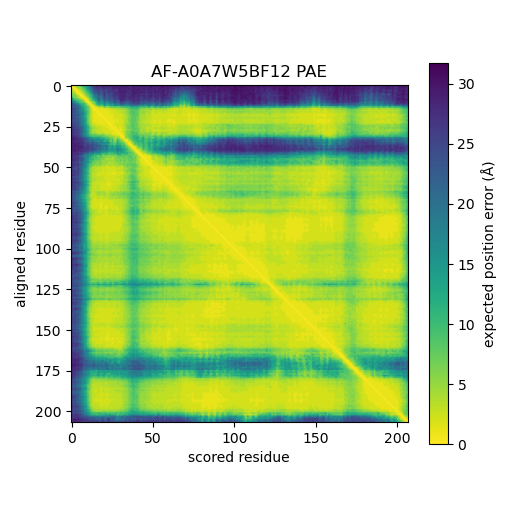A CA 1
ATOM 774 C C . LEU A 1 104 ? -13.707 -5.256 13.859 1.00 95.50 104 LEU A C 1
ATOM 776 O O . LEU A 1 104 ? -12.928 -6.197 13.991 1.00 95.50 104 LEU A O 1
ATOM 780 N N . VAL A 1 105 ? -15.016 -5.384 14.089 1.00 95.44 105 VAL A N 1
ATOM 781 C CA . VAL A 1 105 ? -15.641 -6.656 14.484 1.00 95.44 105 VAL A CA 1
ATOM 782 C C . VAL A 1 105 ? -15.478 -7.711 13.392 1.00 95.44 105 VAL A C 1
ATOM 784 O O . VAL A 1 105 ? -15.264 -8.874 13.730 1.00 95.44 105 VAL A O 1
ATOM 787 N N . ALA A 1 106 ? -15.491 -7.299 12.123 1.00 93.81 106 ALA A N 1
ATOM 788 C CA . ALA A 1 106 ? -15.267 -8.170 10.972 1.00 93.81 106 ALA A CA 1
ATOM 789 C C . ALA A 1 106 ? -13.815 -8.679 10.832 1.00 93.81 106 ALA A C 1
ATOM 791 O O . ALA A 1 106 ? -13.566 -9.608 10.064 1.00 93.81 106 ALA A O 1
ATOM 792 N N . LEU A 1 107 ? -12.846 -8.105 11.557 1.00 94.69 107 LEU A N 1
ATOM 793 C CA . LEU A 1 107 ? -11.445 -8.530 11.486 1.00 94.69 107 LEU A CA 1
ATOM 794 C C . LEU A 1 107 ? -11.183 -9.810 12.300 1.00 94.69 107 LEU A C 1
ATOM 796 O O . LEU A 1 107 ? -11.753 -9.988 13.384 1.00 94.69 107 LEU A O 1
ATOM 800 N N . PRO A 1 108 ? -10.221 -10.653 11.870 1.00 94.06 108 PRO A N 1
ATOM 801 C CA . PRO A 1 108 ? -9.713 -11.747 12.691 1.00 94.06 108 PRO A CA 1
ATOM 802 C C . PRO A 1 108 ? -9.254 -11.255 14.068 1.00 94.06 108 PRO A C 1
ATOM 804 O O . PRO A 1 108 ? -8.651 -10.188 14.188 1.00 94.06 108 PRO A O 1
ATOM 807 N N . LEU A 1 109 ? -9.478 -12.050 15.120 1.00 93.56 109 LEU A N 1
ATOM 808 C CA . LEU A 1 109 ? -9.237 -11.622 16.506 1.00 93.56 109 LEU A CA 1
ATOM 809 C C . LEU A 1 109 ? -7.809 -11.101 16.749 1.00 93.56 109 LEU A C 1
ATOM 811 O O . LEU A 1 109 ? -7.641 -10.083 17.420 1.00 93.56 109 LEU A O 1
ATOM 815 N N . ALA A 1 110 ? -6.791 -11.786 16.216 1.00 94.31 110 ALA A N 1
ATOM 816 C CA . ALA A 1 110 ? -5.392 -11.378 16.354 1.00 94.31 110 ALA A CA 1
ATOM 817 C C . ALA A 1 110 ? -5.128 -10.015 15.693 1.00 94.31 110 ALA A C 1
ATOM 819 O O . ALA A 1 110 ? -4.575 -9.119 16.330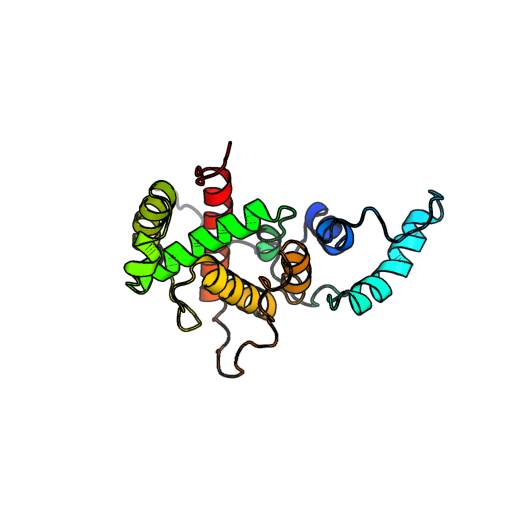 1.00 94.31 110 ALA A O 1
ATOM 820 N N . VAL A 1 111 ? -5.614 -9.838 14.461 1.00 96.00 111 VAL A N 1
ATOM 821 C CA . VAL A 1 111 ? -5.537 -8.585 13.695 1.00 96.00 111 VAL A CA 1
ATOM 822 C C . VAL A 1 111 ? -6.261 -7.463 14.439 1.00 96.00 111 VAL A C 1
ATOM 824 O O . VAL A 1 111 ? -5.674 -6.418 14.693 1.00 96.00 111 VAL A O 1
ATOM 827 N N . ARG A 1 112 ? -7.498 -7.699 14.894 1.00 9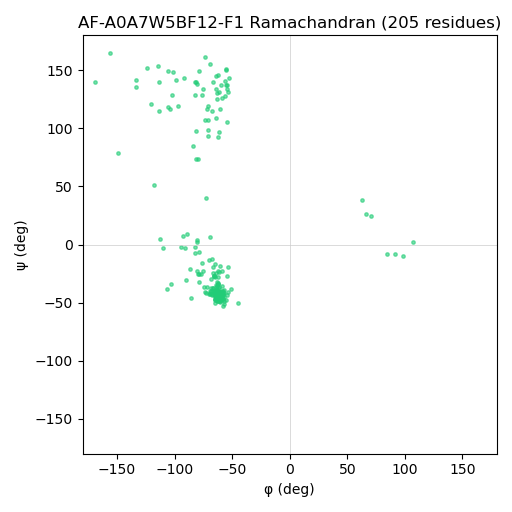6.50 112 ARG A N 1
ATOM 828 C CA . ARG A 1 112 ? -8.296 -6.721 15.647 1.00 96.50 112 ARG A CA 1
ATOM 829 C C . ARG A 1 112 ? -7.588 -6.237 16.911 1.00 96.50 112 ARG A C 1
ATOM 831 O O . ARG A 1 112 ? -7.528 -5.036 17.161 1.00 96.50 112 ARG A O 1
ATOM 838 N N . ARG A 1 113 ? -7.056 -7.164 17.718 1.00 96.31 113 ARG A N 1
ATOM 839 C CA . ARG A 1 113 ? -6.324 -6.835 18.954 1.00 96.31 113 ARG A CA 1
ATOM 840 C C . ARG A 1 113 ? -5.082 -6.005 18.660 1.00 96.31 113 ARG A C 1
ATOM 842 O O . ARG A 1 113 ? -4.836 -5.027 19.361 1.00 96.31 113 ARG A O 1
ATOM 849 N N . TRP A 1 114 ? -4.332 -6.389 17.630 1.00 96.31 114 TRP A N 1
ATOM 850 C CA . TRP A 1 114 ? -3.156 -5.648 17.201 1.00 96.31 114 TRP A CA 1
ATOM 851 C C . TRP A 1 114 ? -3.530 -4.231 16.750 1.00 96.31 114 TRP A C 1
ATOM 853 O O . TRP A 1 114 ? -2.972 -3.267 17.265 1.00 96.31 114 TRP A O 1
ATOM 863 N N . CYS A 1 115 ? -4.547 -4.085 15.893 1.00 96.69 115 CYS A N 1
ATOM 864 C CA . CYS A 1 115 ? -4.995 -2.780 15.407 1.00 96.69 115 CYS A CA 1
ATOM 865 C C . CYS A 1 115 ? -5.421 -1.849 16.552 1.00 96.69 115 CYS A C 1
ATOM 867 O O . CYS A 1 115 ? -5.005 -0.695 16.579 1.00 96.69 115 CYS A O 1
ATOM 869 N N . LEU A 1 116 ? -6.193 -2.344 17.525 1.00 96.06 116 LEU A N 1
ATOM 870 C CA . LEU A 1 116 ? -6.612 -1.551 18.687 1.00 96.06 116 LEU A CA 1
ATOM 871 C C . LEU A 1 116 ? -5.419 -1.079 19.533 1.00 96.06 116 LEU A C 1
ATOM 873 O O . LEU A 1 116 ? -5.348 0.096 19.893 1.00 96.06 116 LEU A O 1
ATOM 877 N N . ALA A 1 117 ? -4.468 -1.972 19.823 1.00 95.44 117 ALA A N 1
ATOM 878 C CA . ALA A 1 117 ? -3.286 -1.634 20.615 1.00 95.44 117 ALA A CA 1
ATOM 879 C C . ALA A 1 117 ? -2.386 -0.618 19.893 1.00 95.44 117 ALA A C 1
ATOM 881 O O . ALA A 1 117 ? -1.931 0.360 20.485 1.00 95.44 117 ALA A O 1
ATOM 882 N N . THR A 1 118 ? -2.158 -0.817 18.597 1.00 95.38 118 THR A N 1
ATOM 883 C CA . THR A 1 118 ? -1.283 0.042 17.797 1.00 95.38 118 THR A CA 1
ATOM 884 C C . THR A 1 118 ? -1.926 1.396 17.480 1.00 95.38 118 THR A C 1
ATOM 886 O O . THR A 1 118 ? -1.239 2.417 17.508 1.00 95.38 118 THR A O 1
ATOM 889 N N . ALA A 1 119 ? -3.240 1.461 17.244 1.00 93.94 119 ALA A N 1
ATOM 890 C CA . ALA A 1 119 ? -3.949 2.721 16.990 1.00 93.94 119 ALA A CA 1
ATOM 891 C C . ALA A 1 119 ? -3.934 3.680 18.198 1.00 93.94 119 ALA A C 1
ATOM 893 O O . ALA A 1 119 ? -4.019 4.899 18.021 1.00 93.94 119 ALA A O 1
ATOM 894 N N . ALA A 1 120 ? -3.777 3.159 19.420 1.00 90.31 120 ALA A N 1
ATOM 895 C CA . ALA A 1 120 ? -3.642 3.979 20.624 1.00 90.31 120 ALA A CA 1
ATOM 896 C C . ALA A 1 120 ? -2.357 4.829 20.628 1.00 90.31 120 ALA A C 1
ATOM 898 O O . ALA A 1 120 ? -2.338 5.908 21.217 1.00 90.31 120 ALA A O 1
ATOM 899 N N . ILE A 1 121 ? -1.303 4.372 19.942 1.00 89.06 121 ILE A N 1
ATOM 900 C CA . ILE A 1 121 ? 0.021 5.018 19.926 1.00 89.06 121 ILE A CA 1
ATOM 901 C C . ILE A 1 121 ? 0.377 5.667 18.580 1.00 89.06 121 ILE A C 1
ATOM 903 O O . ILE A 1 121 ? 1.434 6.282 18.458 1.00 89.06 121 ILE A O 1
ATOM 907 N N . GLN A 1 122 ? -0.484 5.548 17.563 1.00 85.31 122 GLN A N 1
ATOM 908 C CA . GLN A 1 122 ? -0.271 6.140 16.239 1.00 85.31 122 GLN A CA 1
ATOM 909 C C . GLN A 1 122 ? -1.312 7.236 15.961 1.00 85.31 122 GLN A C 1
ATOM 911 O O . GLN A 1 122 ? -2.496 6.928 15.817 1.00 85.31 122 GLN A O 1
ATOM 916 N N . PRO A 1 123 ? -0.913 8.517 15.830 1.00 82.00 123 PRO A N 1
ATOM 917 C CA . PRO A 1 123 ? -1.825 9.590 15.448 1.00 82.00 123 PRO A CA 1
ATOM 918 C C . PRO A 1 123 ? -2.038 9.565 13.928 1.00 82.00 123 PRO A C 1
ATOM 920 O O . PRO A 1 123 ? -1.470 10.369 13.182 1.00 82.00 123 PRO A O 1
ATOM 923 N N . LEU A 1 124 ? -2.811 8.579 13.477 1.00 88.25 124 LEU A N 1
ATOM 924 C CA . LEU A 1 124 ? -3.259 8.429 12.097 1.00 88.25 124 LEU A CA 1
ATOM 925 C C . LEU A 1 124 ? -4.682 8.965 11.952 1.00 88.25 124 LEU A C 1
ATOM 927 O O . LEU A 1 124 ? -5.520 8.767 12.834 1.00 88.25 124 LEU A O 1
ATOM 931 N N . THR A 1 125 ? -4.920 9.616 10.820 1.00 87.75 125 THR A N 1
ATOM 932 C CA . THR A 1 125 ? -6.235 10.029 10.330 1.00 87.75 125 THR A CA 1
ATOM 933 C C . THR A 1 125 ? -6.335 9.657 8.860 1.00 87.75 125 THR A C 1
ATOM 935 O O . THR A 1 125 ? -5.341 9.756 8.114 1.00 87.75 125 THR A O 1
ATOM 938 N N . ALA A 1 126 ? -7.521 9.212 8.455 1.00 89.25 126 ALA A N 1
ATOM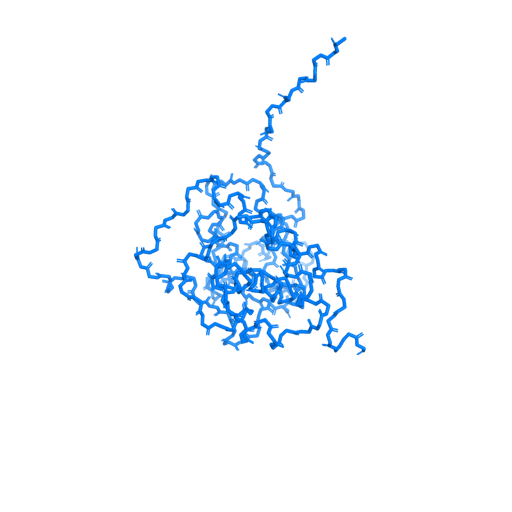 939 C CA . ALA A 1 126 ? -7.786 8.906 7.059 1.00 89.25 126 ALA A CA 1
ATOM 940 C C . ALA A 1 126 ? -7.741 10.199 6.222 1.00 89.25 126 ALA A C 1
ATOM 942 O O . ALA A 1 126 ? -8.182 11.258 6.670 1.00 89.25 126 ALA A O 1
ATOM 943 N N . GLN A 1 127 ? -7.162 10.140 5.022 1.00 87.44 127 GLN A N 1
ATOM 944 C CA . GLN A 1 127 ? -7.270 11.215 4.029 1.00 87.44 127 GLN A CA 1
ATOM 945 C C . GLN A 1 127 ? -8.621 11.198 3.331 1.00 87.44 127 GLN A C 1
ATOM 947 O O . GLN A 1 127 ? -9.048 12.224 2.806 1.00 87.44 127 GLN A O 1
ATOM 952 N N . ARG A 1 128 ? -9.267 10.032 3.289 1.00 84.69 128 ARG A N 1
ATOM 953 C CA . ARG A 1 128 ? -10.551 9.828 2.627 1.00 84.69 128 ARG A CA 1
ATOM 954 C C . ARG A 1 128 ? -11.575 9.251 3.605 1.00 84.69 128 ARG A C 1
ATOM 956 O O . ARG A 1 128 ? -11.201 8.534 4.532 1.00 84.69 128 ARG A O 1
ATOM 963 N N . PRO A 1 129 ? -12.875 9.524 3.402 1.00 87.25 129 PRO A N 1
ATOM 964 C CA . PRO A 1 129 ? -13.922 8.857 4.161 1.00 87.25 129 PRO A CA 1
ATOM 965 C C . PRO A 1 129 ? -13.813 7.334 4.029 1.00 87.25 129 PRO A C 1
ATOM 967 O O . PRO A 1 129 ? -13.752 6.809 2.918 1.00 87.25 129 PRO A O 1
ATOM 970 N N . LEU A 1 130 ? -13.797 6.637 5.166 1.00 89.19 130 LEU A N 1
ATOM 971 C CA . LEU A 1 130 ? -13.729 5.177 5.205 1.00 89.19 130 LEU A CA 1
ATOM 972 C C . LEU A 1 130 ? -15.078 4.562 4.834 1.00 89.19 130 LEU A C 1
ATOM 974 O O . LEU A 1 130 ? -16.113 4.947 5.392 1.00 89.19 130 LEU A O 1
ATOM 978 N N . THR A 1 131 ? -15.047 3.563 3.956 1.00 88.56 131 THR A N 1
ATOM 979 C CA . THR A 1 131 ? -16.223 2.769 3.579 1.00 88.56 131 THR A CA 1
ATOM 980 C C . THR A 1 131 ? -16.545 1.689 4.611 1.00 88.56 131 THR A C 1
ATOM 982 O O . THR A 1 131 ? -17.687 1.247 4.702 1.00 88.56 131 THR A O 1
ATOM 985 N N . GLY A 1 132 ? -15.551 1.280 5.409 1.00 86.44 132 GLY A N 1
ATOM 986 C CA . GLY A 1 132 ? -15.644 0.154 6.341 1.00 86.44 132 GLY A CA 1
ATOM 987 C C . GLY A 1 132 ? -15.048 -1.140 5.779 1.00 86.44 132 GLY A C 1
ATOM 988 O O . GLY A 1 132 ? -14.832 -2.090 6.531 1.00 86.44 132 GLY A O 1
ATOM 989 N N . ALA A 1 133 ? -14.705 -1.171 4.489 1.00 91.75 133 ALA A N 1
ATOM 990 C CA . ALA A 1 133 ? -13.927 -2.245 3.888 1.00 91.75 133 ALA A CA 1
ATOM 991 C C . ALA A 1 133 ? -12.428 -1.986 4.116 1.00 91.75 133 ALA A C 1
ATOM 993 O O . ALA A 1 133 ? -11.753 -1.431 3.253 1.00 91.75 133 ALA A O 1
ATOM 994 N N . CYS A 1 134 ? -11.909 -2.397 5.281 1.00 93.94 134 CYS A N 1
ATOM 995 C CA . CYS A 1 134 ? -10.546 -2.092 5.745 1.00 93.94 134 CYS A CA 1
ATOM 996 C C . CYS A 1 134 ? -9.457 -2.262 4.670 1.00 93.94 134 CYS A C 1
ATOM 998 O O . CYS A 1 134 ? -8.656 -1.354 4.464 1.00 93.94 134 CYS A O 1
ATOM 1000 N N . GLU A 1 135 ? -9.422 -3.407 3.982 1.00 94.31 135 GLU A N 1
ATOM 1001 C CA . GLU A 1 135 ? -8.411 -3.677 2.951 1.00 94.31 135 GLU A CA 1
ATOM 1002 C C . GLU A 1 135 ? -8.504 -2.668 1.792 1.00 94.31 135 GLU A C 1
ATOM 1004 O O . GLU A 1 135 ? -7.510 -2.039 1.432 1.00 94.31 135 GLU A O 1
ATOM 1009 N N . THR A 1 136 ? -9.707 -2.448 1.261 1.00 92.06 136 THR A N 1
ATOM 1010 C CA . THR A 1 136 ? -9.968 -1.503 0.167 1.00 92.06 136 THR A CA 1
ATOM 1011 C C . THR A 1 136 ? -9.671 -0.059 0.570 1.00 92.06 136 THR A C 1
ATOM 1013 O O . THR A 1 136 ? -9.030 0.677 -0.182 1.00 92.06 136 THR A O 1
ATOM 1016 N N . ASP A 1 137 ? -10.105 0.358 1.760 1.00 92.38 137 ASP A N 1
ATOM 1017 C CA . ASP A 1 137 ? -9.849 1.698 2.295 1.00 92.38 137 ASP A CA 1
ATOM 1018 C C . ASP A 1 137 ? -8.337 1.954 2.419 1.00 92.38 137 ASP A C 1
ATOM 1020 O O . ASP A 1 137 ? -7.837 3.004 2.014 1.00 92.38 137 ASP A O 1
ATOM 1024 N N . ALA A 1 138 ? -7.579 0.965 2.897 1.00 94.94 138 ALA A N 1
ATOM 1025 C CA . ALA A 1 138 ? -6.130 1.062 3.000 1.00 94.94 138 ALA A CA 1
ATOM 1026 C C . ALA A 1 138 ? -5.435 1.110 1.635 1.00 94.94 138 ALA A C 1
ATOM 1028 O O . ALA A 1 138 ? -4.537 1.926 1.445 1.00 94.94 138 ALA A O 1
ATOM 1029 N N . LEU A 1 139 ? -5.840 0.280 0.671 1.00 94.75 139 LEU A N 1
ATOM 1030 C CA . LEU A 1 139 ? -5.269 0.321 -0.679 1.00 94.75 139 LEU A CA 1
ATOM 1031 C C . LEU A 1 139 ? -5.519 1.676 -1.356 1.00 94.75 139 LEU A C 1
ATOM 1033 O O . LEU A 1 139 ? -4.631 2.190 -2.033 1.00 94.75 139 LEU A O 1
ATOM 1037 N N . ASN A 1 140 ? -6.681 2.292 -1.124 1.00 91.50 140 ASN A N 1
ATOM 1038 C CA . ASN A 1 140 ? -6.978 3.647 -1.594 1.00 91.50 140 ASN A CA 1
ATOM 1039 C C . ASN A 1 140 ? -6.036 4.696 -0.983 1.00 91.50 140 ASN A C 1
ATOM 1041 O O . ASN A 1 140 ? -5.539 5.569 -1.694 1.00 91.50 140 ASN A O 1
ATOM 1045 N N . GLU A 1 141 ? -5.785 4.612 0.324 1.00 92.00 141 GLU A N 1
ATOM 1046 C CA . GLU A 1 141 ? -4.835 5.487 1.023 1.00 92.00 141 GLU A CA 1
ATOM 1047 C C . GLU A 1 141 ? -3.396 5.266 0.539 1.00 92.00 141 GLU A C 1
ATOM 1049 O O . GLU A 1 141 ? -2.655 6.228 0.356 1.00 92.00 141 GLU A O 1
ATOM 1054 N N . LEU A 1 142 ? -2.993 4.014 0.294 1.00 94.12 142 LEU A N 1
ATOM 1055 C CA . LEU A 1 142 ? -1.663 3.680 -0.218 1.00 94.12 142 LEU A CA 1
ATOM 1056 C C . LEU A 1 142 ? -1.443 4.227 -1.625 1.00 94.12 142 LEU A C 1
ATOM 1058 O O . LEU A 1 142 ? -0.405 4.829 -1.888 1.00 94.12 142 LEU A O 1
ATOM 1062 N N . ALA A 1 143 ? -2.416 4.026 -2.513 1.00 92.62 143 ALA A N 1
ATOM 1063 C CA . ALA A 1 143 ? -2.377 4.522 -3.881 1.00 92.62 143 ALA A CA 1
ATOM 1064 C C . ALA A 1 143 ? -2.165 6.044 -3.907 1.00 92.62 143 ALA A C 1
ATOM 1066 O O . ALA A 1 143 ? -1.254 6.536 -4.571 1.00 92.62 143 ALA A O 1
ATOM 1067 N N . LEU A 1 144 ? -2.941 6.773 -3.099 1.00 89.69 144 LEU A N 1
ATOM 1068 C CA . LEU A 1 144 ? -2.813 8.220 -2.944 1.00 89.69 144 LEU A CA 1
ATOM 1069 C C . LEU A 1 144 ? -1.449 8.624 -2.368 1.00 89.69 144 LEU A C 1
ATOM 1071 O O . LEU A 1 144 ? -0.790 9.523 -2.890 1.00 89.69 144 LEU A O 1
ATOM 1075 N N . LEU A 1 145 ? -1.019 7.959 -1.295 1.00 91.19 145 LEU A N 1
ATOM 1076 C CA . LEU A 1 145 ? 0.247 8.240 -0.624 1.00 91.19 145 LEU A CA 1
ATOM 1077 C C . LEU A 1 145 ? 1.443 8.054 -1.572 1.00 91.19 145 LEU A C 1
ATOM 1079 O O . LEU A 1 145 ? 2.369 8.865 -1.557 1.00 91.19 145 LEU A O 1
ATOM 1083 N N . LEU A 1 146 ? 1.418 7.007 -2.400 1.00 92.19 146 LEU A N 1
ATOM 1084 C CA . LEU A 1 146 ? 2.469 6.716 -3.373 1.00 92.19 146 LEU A CA 1
ATOM 1085 C C . LEU A 1 146 ? 2.450 7.683 -4.551 1.00 92.19 146 LEU A C 1
ATOM 1087 O O . LEU A 1 146 ? 3.516 8.154 -4.928 1.00 92.19 146 LEU A O 1
ATOM 1091 N N . GLU A 1 147 ? 1.292 8.050 -5.099 1.00 89.12 147 GLU A N 1
ATOM 1092 C CA . GLU A 1 147 ? 1.266 9.055 -6.171 1.00 89.12 147 GLU A CA 1
ATOM 1093 C C . GLU A 1 147 ? 1.713 10.445 -5.693 1.00 89.12 147 GLU A C 1
ATOM 1095 O O . GLU A 1 147 ? 2.282 11.205 -6.470 1.00 89.12 147 GLU A O 1
ATOM 1100 N N . GLN A 1 148 ? 1.548 10.769 -4.406 1.00 87.31 148 GLN A N 1
ATOM 1101 C CA . GLN A 1 148 ? 2.082 12.009 -3.829 1.00 87.31 148 GLN A CA 1
ATOM 1102 C C . GLN A 1 148 ? 3.586 11.932 -3.511 1.00 87.31 148 GLN A C 1
ATOM 1104 O O . GLN A 1 148 ? 4.275 12.949 -3.557 1.00 87.31 148 GLN A O 1
ATOM 1109 N N . GLY A 1 149 ? 4.093 10.753 -3.139 1.00 88.81 149 GLY A N 1
ATOM 1110 C CA . GLY A 1 149 ? 5.434 10.592 -2.570 1.00 88.81 149 GLY A CA 1
ATOM 1111 C C . GLY A 1 149 ? 6.483 9.953 -3.480 1.00 88.81 149 GLY A C 1
ATOM 1112 O O . GLY A 1 149 ? 7.645 10.360 -3.462 1.00 88.81 149 GLY A O 1
ATOM 1113 N N . PHE A 1 150 ? 6.083 8.953 -4.263 1.00 91.94 150 PHE A N 1
ATOM 1114 C CA . PHE A 1 150 ? 6.914 8.245 -5.236 1.00 91.94 150 PHE A CA 1
ATOM 1115 C C . PHE A 1 150 ? 6.045 7.771 -6.420 1.00 91.94 150 PHE A C 1
ATOM 1117 O O . PHE A 1 150 ? 5.656 6.595 -6.499 1.00 91.94 150 PHE A O 1
ATOM 1124 N N . PRO A 1 151 ? 5.720 8.684 -7.353 1.00 90.69 151 PRO A N 1
ATOM 1125 C CA . PRO A 1 151 ? 4.838 8.386 -8.475 1.00 90.69 151 PRO A CA 1
ATOM 1126 C C . PRO A 1 151 ? 5.293 7.171 -9.292 1.00 90.69 151 PRO A C 1
ATOM 1128 O O . PRO A 1 151 ? 6.465 7.057 -9.660 1.00 90.69 151 PRO A O 1
ATOM 1131 N N . GLY A 1 152 ? 4.364 6.273 -9.624 1.00 91.50 152 GLY A N 1
ATOM 1132 C CA . GLY A 1 152 ? 4.653 5.059 -10.395 1.00 91.50 152 GLY A CA 1
ATOM 1133 C C . GLY A 1 152 ? 4.995 3.810 -9.572 1.00 91.50 152 GLY A C 1
ATOM 1134 O O . GLY A 1 152 ? 5.023 2.718 -10.147 1.00 91.50 152 GLY A O 1
ATOM 1135 N N . MET A 1 153 ? 5.183 3.917 -8.248 1.00 94.44 153 MET A N 1
ATOM 1136 C CA . MET A 1 153 ? 5.228 2.731 -7.375 1.00 94.44 153 MET A CA 1
ATOM 1137 C C . MET A 1 153 ? 3.869 2.035 -7.304 1.00 94.44 153 MET A C 1
ATOM 1139 O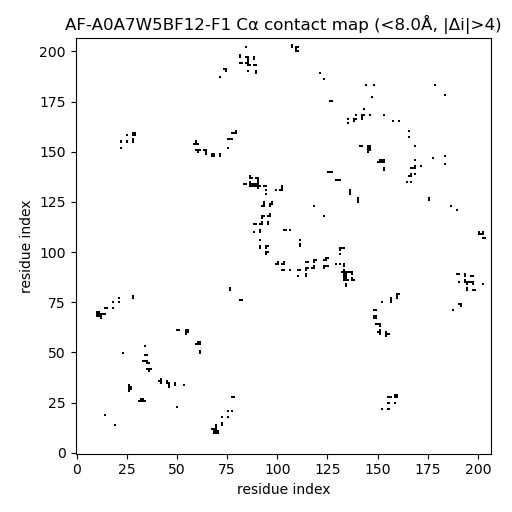 O . MET A 1 153 ? 3.808 0.810 -7.399 1.00 94.44 153 MET A O 1
ATOM 1143 N N . TRP A 1 154 ? 2.776 2.797 -7.189 1.00 94.25 154 TRP A N 1
ATOM 1144 C CA . TRP A 1 154 ? 1.437 2.211 -7.125 1.00 94.25 154 TRP A CA 1
ATOM 1145 C C . TRP A 1 154 ? 1.117 1.390 -8.377 1.00 94.25 154 TRP A C 1
ATOM 1147 O O . TRP A 1 154 ? 0.644 0.260 -8.274 1.00 94.25 154 TRP A O 1
ATOM 1157 N N . GLY A 1 155 ? 1.468 1.918 -9.554 1.00 92.75 155 GLY A N 1
ATOM 1158 C CA . GLY A 1 155 ? 1.298 1.230 -10.833 1.00 92.75 155 GLY A CA 1
ATOM 1159 C C . GLY A 1 155 ? 1.954 -0.155 -10.892 1.00 92.75 155 GLY A C 1
ATOM 1160 O O . GLY A 1 155 ? 1.457 -1.012 -11.614 1.00 92.75 155 GLY A O 1
ATOM 1161 N N . ARG A 1 156 ? 3.013 -0.392 -10.109 1.00 94.31 156 ARG A N 1
ATOM 1162 C CA . ARG A 1 156 ? 3.669 -1.702 -9.971 1.00 94.31 156 ARG A CA 1
ATOM 1163 C C . ARG A 1 156 ? 2.999 -2.572 -8.919 1.00 94.31 156 ARG A C 1
ATOM 1165 O O . ARG A 1 156 ? 2.710 -3.729 -9.187 1.00 94.31 156 ARG A O 1
ATOM 1172 N N . LEU A 1 157 ? 2.700 -2.016 -7.746 1.00 94.94 157 LEU A N 1
ATOM 1173 C CA . LEU A 1 157 ? 2.054 -2.766 -6.664 1.00 94.94 157 LEU A CA 1
ATOM 1174 C C . LEU A 1 157 ? 0.667 -3.280 -7.050 1.00 94.94 157 LEU A C 1
ATOM 1176 O O . LEU A 1 157 ? 0.300 -4.384 -6.661 1.00 94.94 157 LEU A O 1
ATOM 1180 N N . ARG A 1 158 ? -0.086 -2.532 -7.864 1.00 93.62 158 ARG A N 1
ATOM 1181 C CA . ARG A 1 158 ? -1.387 -2.991 -8.365 1.00 93.62 158 ARG A CA 1
ATOM 1182 C C . ARG A 1 158 ? -1.305 -4.247 -9.234 1.00 93.62 158 ARG A C 1
ATOM 1184 O O . ARG A 1 158 ? -2.309 -4.938 -9.338 1.00 93.62 158 ARG A O 1
ATOM 1191 N N . LEU A 1 159 ? -0.148 -4.549 -9.833 1.00 92.31 159 LEU A N 1
ATOM 1192 C CA . LEU A 1 159 ? 0.046 -5.771 -10.625 1.00 92.31 159 LEU A CA 1
ATOM 1193 C C . LEU A 1 159 ? -0.026 -7.031 -9.754 1.00 92.31 159 LEU A C 1
ATOM 1195 O O . LEU A 1 159 ? -0.382 -8.090 -10.251 1.00 92.31 159 LEU A O 1
ATOM 1199 N N . LEU A 1 160 ? 0.256 -6.898 -8.453 1.00 92.56 160 LEU A N 1
ATOM 1200 C CA . LEU A 1 160 ? 0.128 -7.981 -7.480 1.00 92.56 160 LEU A CA 1
ATOM 1201 C C . LEU A 1 160 ? -1.330 -8.245 -7.082 1.00 92.56 160 LEU A C 1
ATOM 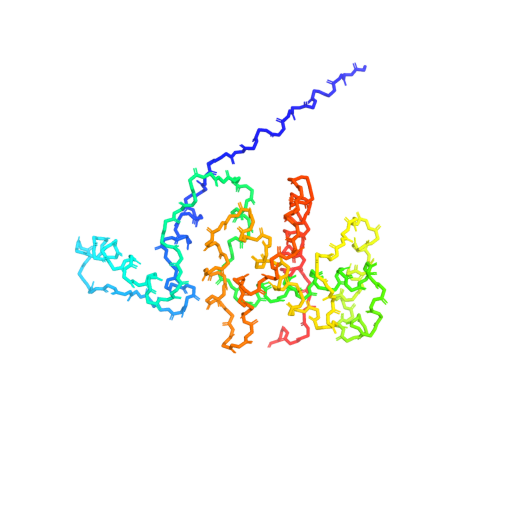1203 O O . LEU A 1 160 ? -1.621 -9.255 -6.446 1.00 92.56 160 LEU A O 1
ATOM 1207 N N . LEU A 1 161 ? -2.247 -7.318 -7.364 1.00 92.25 161 LEU A N 1
ATOM 1208 C CA . LEU A 1 161 ? -3.621 -7.401 -6.883 1.00 92.25 161 LEU A CA 1
ATOM 1209 C C . LEU A 1 161 ? -4.518 -8.118 -7.902 1.00 92.25 161 LEU A C 1
ATOM 1211 O O . LEU A 1 161 ? -4.372 -7.903 -9.106 1.00 92.25 161 LEU A O 1
ATOM 1215 N N . PRO A 1 162 ? -5.497 -8.922 -7.443 1.00 88.00 162 PRO A N 1
ATOM 1216 C CA . PRO A 1 162 ? -6.519 -9.478 -8.320 1.00 88.00 162 PRO A CA 1
ATOM 1217 C C . PRO A 1 162 ? -7.265 -8.393 -9.108 1.00 88.00 162 PRO A C 1
ATOM 1219 O O . PRO A 1 162 ? -7.461 -7.269 -8.629 1.00 88.00 162 PRO A O 1
ATOM 1222 N N . ALA A 1 163 ? -7.744 -8.753 -10.301 1.00 82.31 163 ALA A N 1
ATOM 1223 C CA . ALA A 1 163 ? -8.549 -7.862 -11.129 1.00 82.31 163 ALA A CA 1
ATOM 1224 C C . ALA A 1 163 ? -9.758 -7.316 -10.343 1.00 82.31 163 ALA A C 1
ATOM 1226 O O . ALA A 1 163 ? -10.473 -8.065 -9.679 1.00 82.31 163 ALA A O 1
ATOM 1227 N N . GLY A 1 164 ? -9.969 -5.998 -10.402 1.00 80.81 164 GLY A N 1
ATOM 1228 C CA . GLY A 1 164 ? -11.057 -5.307 -9.698 1.00 80.81 164 GLY A CA 1
ATOM 1229 C C . GLY A 1 164 ? -10.770 -4.921 -8.239 1.00 80.81 164 GLY A C 1
ATOM 1230 O O . GLY A 1 164 ? -11.560 -4.183 -7.661 1.00 80.81 164 GLY A O 1
ATOM 1231 N N . MET A 1 165 ? -9.651 -5.359 -7.647 1.00 84.31 165 MET A N 1
ATOM 1232 C CA . MET A 1 165 ? -9.264 -4.970 -6.279 1.00 84.31 165 MET A CA 1
ATOM 1233 C C . MET A 1 165 ? -8.395 -3.709 -6.239 1.00 84.31 165 MET A C 1
ATOM 1235 O O . MET A 1 165 ? -8.428 -2.963 -5.263 1.00 84.31 165 MET A O 1
ATOM 1239 N N . ALA A 1 166 ? -7.599 -3.470 -7.282 1.00 81.81 166 ALA A N 1
ATOM 1240 C CA . ALA A 1 166 ? -6.708 -2.322 -7.339 1.00 81.81 166 ALA A CA 1
ATOM 1241 C C . ALA A 1 166 ? -7.492 -1.016 -7.550 1.00 81.81 166 ALA A C 1
ATOM 1243 O O . ALA A 1 166 ? -8.084 -0.840 -8.618 1.00 81.81 166 ALA A O 1
ATOM 1244 N N . PRO A 1 167 ? -7.467 -0.064 -6.601 1.00 78.00 167 PRO A N 1
ATOM 1245 C CA . PRO A 1 167 ? -8.027 1.252 -6.853 1.00 78.00 167 PRO A CA 1
ATOM 1246 C C . PRO A 1 167 ? -7.265 1.995 -7.956 1.00 78.00 167 PRO A C 1
ATOM 1248 O O . PRO A 1 167 ? -6.037 1.915 -8.082 1.00 78.00 167 PRO A O 1
ATOM 1251 N N . HIS A 1 168 ? -8.007 2.775 -8.739 1.00 68.44 168 HIS A N 1
ATOM 1252 C CA . HIS A 1 168 ? -7.425 3.736 -9.666 1.00 68.44 168 HIS A CA 1
ATOM 1253 C C . HIS A 1 168 ? -6.883 4.923 -8.863 1.00 68.44 168 HIS A C 1
ATOM 1255 O O . HIS A 1 168 ? -7.660 5.721 -8.343 1.00 68.44 168 HIS A O 1
ATOM 1261 N N . ALA A 1 169 ? -5.557 5.039 -8.744 1.00 63.66 169 ALA A N 1
ATOM 1262 C CA . ALA A 1 169 ? -4.930 6.169 -8.052 1.00 63.66 169 ALA A CA 1
ATOM 1263 C C . ALA A 1 169 ? -5.308 7.516 -8.686 1.00 63.66 169 ALA A C 1
ATOM 1265 O O . ALA A 1 169 ? -5.558 8.481 -7.970 1.00 63.66 169 ALA A O 1
ATOM 1266 N N . ASP A 1 170 ? -5.448 7.541 -10.015 1.00 56.59 170 ASP A N 1
ATOM 1267 C CA . ASP A 1 170 ? -5.862 8.719 -10.787 1.00 56.59 170 ASP A CA 1
ATOM 1268 C C . ASP A 1 170 ? -7.322 9.131 -10.524 1.00 56.59 170 ASP A C 1
ATOM 1270 O O . ASP A 1 170 ? -7.734 10.226 -10.892 1.00 56.59 170 ASP A O 1
ATOM 1274 N N . ALA A 1 171 ? -8.111 8.274 -9.866 1.00 52.81 171 ALA A N 1
ATOM 1275 C CA . ALA A 1 171 ? -9.473 8.582 -9.435 1.00 52.81 171 ALA A CA 1
ATOM 1276 C C . ALA A 1 171 ? -9.524 9.221 -8.034 1.00 52.81 171 ALA A C 1
ATOM 1278 O O . ALA A 1 171 ? -10.606 9.359 -7.453 1.00 52.81 171 ALA A O 1
ATOM 1279 N N . ALA A 1 172 ? -8.375 9.584 -7.452 1.00 57.53 172 ALA A N 1
ATOM 1280 C CA . ALA A 1 172 ? -8.360 10.420 -6.263 1.00 57.53 172 ALA A CA 1
ATOM 1281 C C . ALA A 1 172 ? -9.060 11.756 -6.585 1.00 57.53 172 ALA A C 1
ATOM 1283 O O . ALA A 1 172 ? -8.686 12.412 -7.558 1.00 57.53 172 ALA A O 1
ATOM 1284 N N . PRO A 1 173 ? -10.077 12.168 -5.805 1.00 56.91 173 PRO A N 1
ATOM 1285 C CA . PRO A 1 173 ? -10.728 13.453 -6.014 1.00 56.91 173 PRO A CA 1
ATOM 1286 C C . PRO A 1 173 ? -9.682 14.568 -5.997 1.00 56.91 173 PRO A C 1
ATOM 1288 O O . PRO A 1 173 ? -8.813 14.569 -5.120 1.00 56.91 173 PRO A O 1
ATOM 1291 N N . ALA A 1 174 ? -9.793 15.530 -6.918 1.00 58.16 174 ALA A N 1
ATOM 1292 C CA . ALA A 1 174 ? -8.918 16.707 -6.970 1.00 58.16 174 ALA A CA 1
ATOM 1293 C C . ALA A 1 174 ? -8.874 17.483 -5.634 1.00 58.16 174 ALA A C 1
ATOM 1295 O O . ALA A 1 174 ? -7.928 18.221 -5.369 1.00 58.16 174 ALA A O 1
ATOM 1296 N N . ASP A 1 175 ? -9.870 17.262 -4.775 1.00 60.53 175 ASP A N 1
ATOM 1297 C CA . ASP A 1 175 ? -10.060 17.931 -3.492 1.00 60.53 175 ASP A CA 1
ATOM 1298 C C . ASP A 1 175 ? -9.233 17.330 -2.340 1.00 60.53 175 ASP A C 1
ATOM 1300 O O . ASP A 1 175 ? -9.211 17.884 -1.238 1.00 60.53 175 ASP A O 1
ATOM 1304 N N . VAL A 1 176 ? -8.543 16.198 -2.543 1.00 70.62 176 VAL A N 1
ATOM 1305 C CA . VAL A 1 176 ? -7.703 15.618 -1.486 1.00 70.62 176 VAL A CA 1
ATOM 1306 C C . VAL A 1 176 ? -6.356 16.334 -1.447 1.00 70.62 176 VAL A C 1
ATOM 1308 O O . VAL A 1 176 ? -5.433 16.014 -2.198 1.00 70.62 176 VAL A O 1
ATOM 1311 N N . ALA A 1 177 ? -6.237 17.295 -0.531 1.00 71.81 177 ALA A N 1
ATOM 1312 C CA . ALA A 1 177 ? -5.001 18.040 -0.333 1.00 71.81 177 ALA A CA 1
ATOM 1313 C C . ALA A 1 177 ? -3.813 17.096 -0.048 1.00 71.81 177 ALA A C 1
ATOM 1315 O O . ALA A 1 177 ? -3.942 16.147 0.743 1.00 71.81 177 ALA A O 1
ATOM 1316 N N . PRO A 1 178 ? -2.639 17.351 -0.657 1.00 72.31 178 PRO A N 1
ATOM 1317 C CA . PRO A 1 178 ? -1.455 16.555 -0.399 1.00 72.31 178 PRO A CA 1
ATOM 1318 C C . PRO A 1 178 ? -1.094 16.617 1.081 1.00 72.31 178 PRO A C 1
ATOM 1320 O O . PRO A 1 178 ? -1.132 17.673 1.719 1.00 72.31 178 PRO A O 1
ATOM 1323 N N . ALA A 1 179 ? -0.740 15.464 1.643 1.00 73.81 179 ALA A N 1
ATOM 1324 C CA . ALA A 1 179 ? -0.263 15.434 3.013 1.00 73.81 179 ALA A CA 1
ATOM 1325 C C . ALA A 1 179 ? 1.044 16.229 3.108 1.00 73.81 179 ALA A C 1
ATOM 1327 O O . ALA A 1 179 ? 1.961 16.017 2.317 1.00 73.81 179 ALA A O 1
ATOM 1328 N N . GLY A 1 180 ? 1.175 17.096 4.116 1.00 81.50 180 GLY A N 1
ATOM 1329 C CA . GLY A 1 180 ? 2.471 17.708 4.413 1.00 81.50 180 GLY A CA 1
ATOM 1330 C C . GLY A 1 180 ? 3.544 16.634 4.643 1.00 81.50 180 GLY A C 1
ATOM 1331 O O . GLY A 1 180 ? 3.244 15.545 5.143 1.00 81.50 180 GLY A O 1
ATOM 1332 N N . ALA A 1 181 ? 4.806 16.935 4.322 1.00 83.12 181 ALA A N 1
ATOM 1333 C CA . ALA A 1 181 ? 5.902 15.956 4.323 1.00 83.12 181 ALA A CA 1
ATOM 1334 C C . ALA A 1 181 ? 6.015 15.142 5.632 1.00 83.12 181 ALA A C 1
ATOM 1336 O O . ALA A 1 181 ? 6.232 13.931 5.607 1.00 83.12 181 ALA A O 1
ATOM 1337 N N . ALA A 1 182 ? 5.792 15.777 6.789 1.00 86.38 182 ALA A N 1
ATOM 1338 C CA . ALA A 1 182 ? 5.801 15.100 8.087 1.00 86.38 182 ALA A CA 1
ATOM 1339 C C . ALA A 1 182 ? 4.667 14.065 8.242 1.00 86.38 182 ALA A C 1
ATOM 1341 O O . ALA A 1 182 ? 4.879 12.987 8.805 1.00 86.38 182 ALA A O 1
ATOM 1342 N N . ALA A 1 183 ? 3.471 14.372 7.732 1.00 87.56 183 ALA A N 1
ATOM 1343 C CA . ALA A 1 183 ? 2.330 13.461 7.745 1.00 87.56 183 ALA A CA 1
ATOM 1344 C C . ALA A 1 183 ? 2.547 12.291 6.775 1.00 87.56 183 ALA A C 1
ATOM 1346 O O . ALA A 1 183 ? 2.329 11.142 7.162 1.00 87.56 183 ALA A O 1
ATOM 1347 N N . ALA A 1 184 ? 3.069 12.558 5.573 1.00 87.94 184 ALA A N 1
ATOM 1348 C CA . ALA A 1 184 ? 3.443 11.517 4.616 1.00 87.94 184 ALA A CA 1
ATOM 1349 C C . ALA A 1 184 ? 4.479 10.549 5.214 1.00 87.94 184 ALA A C 1
ATOM 1351 O O . ALA A 1 184 ? 4.277 9.335 5.202 1.00 87.94 184 ALA A O 1
ATOM 1352 N N . ARG A 1 185 ? 5.532 11.072 5.860 1.00 89.06 185 ARG A N 1
ATOM 1353 C CA . ARG A 1 185 ? 6.571 10.249 6.507 1.00 89.06 185 ARG A CA 1
ATOM 1354 C C . ARG A 1 185 ? 6.025 9.423 7.674 1.00 89.06 185 ARG A C 1
ATOM 1356 O O . ARG A 1 185 ? 6.455 8.291 7.888 1.00 89.06 185 ARG A O 1
ATOM 1363 N N . ARG A 1 186 ? 5.049 9.950 8.423 1.00 91.44 186 ARG A N 1
ATOM 1364 C CA . ARG A 1 186 ? 4.348 9.188 9.468 1.00 91.44 186 ARG A CA 1
ATOM 1365 C C . ARG A 1 186 ? 3.539 8.038 8.876 1.00 91.44 186 ARG A C 1
ATOM 1367 O O . ARG A 1 186 ? 3.669 6.920 9.369 1.00 91.44 186 ARG A O 1
ATOM 1374 N N . ARG A 1 187 ? 2.749 8.289 7.827 1.00 92.75 187 ARG A N 1
ATOM 1375 C CA . ARG A 1 187 ? 1.979 7.239 7.139 1.00 92.75 187 ARG A CA 1
ATOM 1376 C C . ARG A 1 187 ? 2.890 6.166 6.565 1.00 92.75 187 ARG A C 1
ATOM 1378 O O . ARG A 1 187 ? 2.634 4.989 6.774 1.00 92.75 187 ARG A O 1
ATOM 1385 N N . LEU A 1 188 ? 3.998 6.571 5.951 1.00 92.69 188 LEU A N 1
ATOM 1386 C CA . LEU A 1 188 ? 5.022 5.670 5.437 1.00 92.69 188 LEU A CA 1
ATOM 1387 C C . LEU A 1 188 ? 5.593 4.753 6.539 1.00 92.69 188 LEU A C 1
ATOM 1389 O O . LEU A 1 188 ? 5.673 3.541 6.349 1.00 92.69 188 LEU A O 1
ATOM 1393 N N . ARG A 1 189 ? 5.919 5.294 7.724 1.00 93.44 189 ARG A N 1
ATOM 1394 C CA . ARG A 1 189 ? 6.331 4.474 8.883 1.00 93.44 189 ARG A CA 1
ATOM 1395 C C . ARG A 1 189 ? 5.229 3.527 9.360 1.00 93.44 189 ARG A C 1
ATOM 1397 O O . ARG A 1 189 ? 5.520 2.384 9.694 1.00 93.44 189 ARG A O 1
ATOM 1404 N N . CYS A 1 190 ? 3.979 3.982 9.381 1.00 95.38 190 CYS A N 1
ATOM 1405 C CA . CYS A 1 190 ? 2.847 3.150 9.792 1.00 95.38 190 CYS A CA 1
ATOM 1406 C C . CYS A 1 190 ? 2.588 2.007 8.803 1.00 95.38 190 CYS A C 1
ATOM 1408 O O . CYS A 1 190 ? 2.312 0.889 9.226 1.00 95.38 190 CYS A O 1
ATOM 1410 N N . TRP A 1 191 ? 2.746 2.253 7.503 1.00 95.94 191 TRP A N 1
ATOM 1411 C CA . TRP A 1 191 ? 2.711 1.207 6.485 1.00 95.94 191 TRP A CA 1
ATOM 1412 C C . TRP A 1 191 ? 3.821 0.175 6.675 1.00 95.94 191 TRP A C 1
ATOM 1414 O O . TRP A 1 191 ? 3.544 -1.019 6.629 1.00 95.94 191 TRP A O 1
ATOM 1424 N N . ASN A 1 192 ? 5.053 0.605 6.963 1.00 95.00 192 ASN A N 1
ATOM 1425 C CA . ASN A 1 192 ? 6.142 -0.330 7.261 1.00 95.00 192 ASN A CA 1
ATOM 1426 C C . ASN A 1 192 ? 5.847 -1.168 8.519 1.00 95.00 192 ASN A C 1
ATOM 1428 O O . ASN A 1 192 ? 6.034 -2.381 8.517 1.00 95.00 192 ASN A O 1
ATOM 1432 N N . LEU A 1 193 ? 5.283 -0.556 9.563 1.00 95.69 193 LEU A N 1
ATOM 1433 C CA . LEU A 1 193 ? 4.816 -1.287 10.743 1.00 95.69 193 LEU A CA 1
ATOM 1434 C C . LEU A 1 193 ? 3.745 -2.336 10.384 1.00 95.69 193 LEU A C 1
ATOM 1436 O O . LEU A 1 193 ? 3.788 -3.452 10.897 1.00 95.69 193 LEU A O 1
ATOM 1440 N N . CYS A 1 194 ? 2.817 -2.016 9.478 1.00 97.06 194 CYS A N 1
ATOM 1441 C CA . CYS A 1 194 ? 1.810 -2.966 8.997 1.00 97.06 194 CYS A CA 1
ATOM 1442 C C . CYS A 1 194 ? 2.425 -4.087 8.151 1.00 97.06 194 CYS A C 1
ATOM 1444 O O . CYS A 1 194 ? 2.015 -5.233 8.290 1.00 97.06 194 CYS A O 1
ATOM 1446 N N . LEU A 1 195 ? 3.438 -3.798 7.328 1.00 96.69 195 LEU A N 1
ATOM 1447 C CA . LEU A 1 195 ? 4.195 -4.815 6.590 1.00 96.69 195 LEU A CA 1
ATOM 1448 C C . LEU A 1 195 ? 4.931 -5.771 7.534 1.00 96.69 195 LEU A C 1
ATOM 1450 O O . LEU A 1 195 ? 4.931 -6.980 7.316 1.00 96.69 195 LEU A O 1
ATOM 1454 N N . GLN A 1 196 ? 5.534 -5.250 8.602 1.00 95.75 196 GLN A N 1
ATOM 1455 C CA . GLN A 1 196 ? 6.161 -6.074 9.636 1.00 95.75 196 GLN A CA 1
ATOM 1456 C C . GLN A 1 196 ? 5.123 -6.926 10.373 1.00 95.75 196 GLN A C 1
ATOM 1458 O O . GLN A 1 196 ? 5.309 -8.134 10.504 1.00 95.75 196 GLN A O 1
ATOM 1463 N N . GLY A 1 197 ? 4.000 -6.325 10.780 1.00 95.56 197 GLY A N 1
ATOM 1464 C CA . GLY A 1 197 ? 2.890 -7.039 11.410 1.00 95.56 197 GLY A CA 1
ATOM 1465 C C . GLY A 1 197 ? 2.315 -8.136 10.512 1.00 95.56 197 GLY A C 1
ATOM 1466 O O . GLY A 1 197 ? 2.071 -9.242 10.982 1.00 95.56 197 GLY A O 1
ATOM 1467 N N . ALA A 1 198 ? 2.182 -7.881 9.209 1.00 95.88 198 ALA A N 1
ATOM 1468 C CA . ALA A 1 198 ? 1.665 -8.835 8.230 1.00 95.88 198 ALA A CA 1
ATOM 1469 C C . ALA A 1 198 ? 2.529 -10.098 8.089 1.00 95.88 198 ALA A C 1
ATOM 1471 O O . ALA A 1 198 ? 2.001 -11.157 7.760 1.00 95.88 198 ALA A O 1
ATOM 1472 N N . ARG A 1 199 ? 3.838 -9.995 8.354 1.00 94.88 199 ARG A N 1
ATOM 1473 C CA . ARG A 1 199 ? 4.771 -11.136 8.359 1.00 94.88 199 ARG A CA 1
ATOM 1474 C C . ARG A 1 199 ? 4.706 -11.957 9.647 1.00 94.88 199 ARG A C 1
ATOM 1476 O O . ARG A 1 199 ? 5.103 -13.114 9.642 1.00 94.88 199 ARG A O 1
ATOM 1483 N N . GLN A 1 200 ? 4.282 -11.347 10.753 1.00 92.88 200 GLN A N 1
ATOM 1484 C CA . GLN A 1 200 ? 4.361 -11.938 12.094 1.00 92.88 200 GLN A CA 1
ATOM 1485 C C . GLN A 1 200 ? 3.017 -12.467 12.595 1.00 92.88 200 GLN A C 1
ATOM 1487 O O . GLN A 1 200 ? 2.972 -13.437 13.349 1.00 92.88 200 GLN A O 1
ATOM 1492 N N . LEU A 1 201 ? 1.922 -11.802 12.230 1.00 90.44 201 LEU A N 1
ATOM 1493 C CA . LEU A 1 201 ? 0.585 -12.153 12.684 1.00 90.44 201 LEU A CA 1
ATOM 1494 C C . LEU A 1 201 ? 0.025 -13.305 11.858 1.00 90.44 201 LEU A C 1
ATOM 1496 O O . LEU A 1 201 ? 0.151 -13.332 10.638 1.00 90.44 201 LEU A O 1
ATOM 1500 N N . SER A 1 202 ? -0.662 -14.221 12.532 1.00 84.25 202 SER A N 1
ATOM 1501 C CA . SER A 1 202 ? -1.430 -15.269 11.870 1.00 84.25 202 SER A CA 1
ATOM 1502 C C . SER A 1 202 ? -2.733 -14.694 11.322 1.00 84.25 202 SER A C 1
ATOM 1504 O O . SER A 1 202 ? -3.508 -14.076 12.063 1.00 84.25 202 SER A O 1
ATOM 1506 N N . PHE A 1 203 ? -3.001 -14.937 10.042 1.00 84.06 203 PHE A N 1
ATOM 1507 C CA . PHE A 1 203 ? -4.277 -14.615 9.413 1.00 84.06 203 PHE A CA 1
ATOM 1508 C C . PHE A 1 203 ? -5.111 -15.898 9.301 1.00 84.06 203 PHE A C 1
ATOM 1510 O O . PHE A 1 203 ? -4.584 -17.006 9.197 1.00 84.06 203 PHE A O 1
ATOM 1517 N N . GLN A 1 204 ? -6.439 -15.783 9.386 1.00 69.56 204 GLN A N 1
ATOM 1518 C CA . GLN A 1 204 ? -7.300 -16.953 9.191 1.00 69.56 204 GLN A CA 1
ATOM 1519 C C . GLN A 1 204 ? -7.132 -17.466 7.753 1.00 69.56 204 GLN A C 1
ATOM 1521 O O . GLN A 1 204 ? -7.295 -16.693 6.813 1.00 69.56 204 GLN A O 1
ATOM 1526 N N . GLY A 1 205 ? -6.794 -18.751 7.601 1.00 58.81 205 GLY A N 1
ATOM 1527 C CA . GLY A 1 205 ? -6.497 -19.373 6.304 1.00 58.81 205 GLY A CA 1
ATOM 1528 C C . GLY A 1 205 ? -5.018 -19.690 6.048 1.00 58.81 205 GLY A C 1
ATOM 1529 O O . GLY A 1 205 ? -4.715 -20.213 4.988 1.00 58.81 205 GLY A O 1
ATOM 1530 N N . ASP A 1 206 ? -4.113 -19.433 7.001 1.00 55.75 206 ASP A N 1
ATOM 1531 C CA . ASP A 1 206 ? -2.677 -19.787 6.928 1.00 55.75 206 ASP A CA 1
ATOM 1532 C C . ASP A 1 206 ? -2.378 -21.300 7.100 1.00 55.75 206 ASP A C 1
ATOM 1534 O O . ASP A 1 206 ? -1.433 -21.678 7.791 1.00 55.75 206 ASP A O 1
ATOM 1538 N N . ARG A 1 207 ? -3.195 -22.190 6.524 1.00 36.81 207 ARG A N 1
ATOM 1539 C CA . ARG A 1 207 ? -2.958 -23.645 6.550 1.00 36.81 207 ARG A CA 1
ATOM 1540 C C . ARG A 1 207 ? -2.673 -24.196 5.168 1.00 36.81 207 ARG A C 1
ATOM 1542 O O . ARG A 1 207 ? -3.474 -23.891 4.260 1.00 36.81 207 ARG A O 1
#

Solvent-accessible surface area (backbone atoms only — not comparable to full-atom values): 12231 Å² total; per-residue (Å²): 138,82,84,79,80,80,73,78,82,75,77,51,66,65,76,53,69,71,50,51,49,56,67,76,44,50,48,57,42,57,75,39,95,67,100,48,66,97,48,77,88,54,26,66,58,41,42,62,66,45,44,53,62,48,20,59,76,70,68,28,61,71,67,78,61,96,69,66,59,34,77,59,57,76,71,73,67,88,48,42,67,51,52,50,42,16,20,35,42,45,13,34,24,44,28,53,58,71,68,36,57,71,43,41,67,74,41,56,70,65,55,36,54,49,18,54,62,50,32,75,78,44,99,65,77,72,89,60,88,77,83,56,52,30,40,60,47,24,47,48,51,48,27,47,53,25,58,77,57,43,51,42,51,41,50,46,54,43,44,42,44,61,92,91,65,55,67,64,51,89,68,55,61,92,82,61,73,80,67,55,71,71,56,46,54,48,51,53,52,53,50,48,51,19,44,55,44,38,76,70,55,80,57,93,80,84,120